Protein AF-A0A9P6BQT8-F1 (afdb_monomer_lite)

Structure (mmCIF, N/CA/C/O backbone):
data_AF-A0A9P6BQT8-F1
#
_entry.id   AF-A0A9P6BQT8-F1
#
loop_
_atom_site.group_PDB
_atom_site.id
_atom_site.type_symbol
_atom_site.label_atom_id
_atom_site.label_alt_id
_atom_site.label_comp_id
_atom_site.label_asym_id
_atom_site.label_entity_id
_atom_site.label_seq_id
_atom_site.pdbx_PDB_ins_code
_atom_site.Cartn_x
_atom_site.Cartn_y
_atom_site.Cartn_z
_atom_site.occupancy
_atom_site.B_iso_or_equiv
_atom_site.auth_seq_id
_atom_site.auth_comp_id
_atom_site.auth_asym_id
_atom_site.auth_atom_id
_atom_site.pdbx_PDB_model_num
ATOM 1 N N . MET A 1 1 ? -12.986 -14.365 81.992 1.00 47.47 1 MET A N 1
ATOM 2 C CA . MET A 1 1 ? -11.901 -13.645 81.298 1.00 47.47 1 MET A CA 1
ATOM 3 C C . MET A 1 1 ? -12.510 -13.141 80.003 1.00 47.47 1 MET A C 1
ATOM 5 O O . MET A 1 1 ? -12.358 -13.804 78.999 1.00 47.47 1 MET A O 1
ATOM 9 N N . ASP A 1 2 ? -13.247 -12.031 80.035 1.00 49.84 2 ASP A N 1
ATOM 10 C CA . ASP A 1 2 ? -13.956 -11.506 78.859 1.00 49.84 2 ASP A CA 1
ATOM 11 C C . ASP A 1 2 ? -13.967 -9.978 78.961 1.00 49.84 2 ASP A C 1
ATOM 13 O O . ASP A 1 2 ? -14.838 -9.399 79.599 1.00 49.84 2 ASP A O 1
ATOM 17 N N . SER A 1 3 ? -12.929 -9.312 78.452 1.00 53.47 3 SER A N 1
ATOM 18 C CA . SER A 1 3 ? -12.898 -7.835 78.422 1.00 53.47 3 SER A CA 1
ATOM 19 C C . SER A 1 3 ? -12.076 -7.250 77.265 1.00 53.47 3 SER A C 1
ATOM 21 O O . SER A 1 3 ? -12.155 -6.061 76.982 1.00 53.47 3 SER A O 1
ATOM 23 N N . THR A 1 4 ? -11.326 -8.074 76.527 1.00 56.38 4 THR A N 1
ATOM 24 C CA . THR A 1 4 ? -10.496 -7.626 75.393 1.00 56.38 4 THR A CA 1
ATOM 25 C C . THR A 1 4 ? -11.252 -7.551 74.061 1.00 56.38 4 THR A C 1
ATOM 27 O O . THR A 1 4 ? -10.811 -6.851 73.156 1.00 56.38 4 THR A O 1
ATOM 30 N N . GLY A 1 5 ? -12.415 -8.204 73.930 1.00 55.28 5 GLY A N 1
ATOM 31 C CA . GLY A 1 5 ? -13.207 -8.202 72.687 1.00 55.28 5 GLY A CA 1
ATOM 32 C C . GLY A 1 5 ? -13.965 -6.897 72.400 1.00 55.28 5 GLY A C 1
ATOM 33 O O . GLY A 1 5 ? -14.209 -6.573 71.242 1.00 55.28 5 GLY A O 1
ATOM 34 N N . SER A 1 6 ? -14.299 -6.115 73.433 1.00 56.59 6 SER A N 1
ATOM 35 C CA . SER A 1 6 ? -15.107 -4.892 73.280 1.00 56.59 6 SER A CA 1
ATOM 36 C C . SER A 1 6 ? -14.307 -3.719 72.688 1.00 56.59 6 SER A C 1
ATOM 38 O O . SER A 1 6 ? -14.824 -2.947 71.884 1.00 56.59 6 SER A O 1
ATOM 40 N N . GLN A 1 7 ? -13.009 -3.619 73.002 1.00 58.84 7 GLN A N 1
ATOM 41 C CA . GLN A 1 7 ? -12.154 -2.538 72.490 1.00 58.84 7 GLN A CA 1
ATOM 42 C C . GLN A 1 7 ? -11.806 -2.698 71.002 1.00 58.84 7 GLN A C 1
ATOM 44 O O . GLN A 1 7 ? -11.774 -1.708 70.276 1.00 58.84 7 GLN A O 1
ATOM 49 N N . ALA A 1 8 ? -11.615 -3.932 70.522 1.00 62.88 8 ALA A N 1
ATOM 50 C CA . ALA A 1 8 ? -11.320 -4.193 69.111 1.00 62.88 8 ALA A CA 1
ATOM 51 C C . ALA A 1 8 ? -12.515 -3.876 68.191 1.00 62.88 8 ALA A C 1
ATOM 53 O O . ALA A 1 8 ? -12.331 -3.350 67.096 1.00 62.88 8 ALA A O 1
ATOM 54 N N . SER A 1 9 ? -13.744 -4.137 68.652 1.00 71.12 9 SER A N 1
ATOM 55 C CA . SER A 1 9 ? -14.962 -3.792 67.906 1.00 71.12 9 SER A CA 1
ATOM 56 C C . SER A 1 9 ? -15.189 -2.281 67.813 1.00 71.12 9 SER A C 1
ATOM 58 O O . SER A 1 9 ? -15.732 -1.823 66.813 1.00 71.12 9 SER A O 1
ATOM 60 N N . SER A 1 10 ? -14.787 -1.512 68.830 1.00 75.31 10 SER A N 1
ATOM 61 C CA . SER A 1 10 ? -14.904 -0.048 68.828 1.00 75.31 10 SER A CA 1
ATOM 62 C C . SER A 1 10 ? -13.936 0.598 67.835 1.00 75.31 10 SER A C 1
ATOM 64 O O . SER A 1 10 ? -14.342 1.460 67.066 1.00 75.31 10 SER A O 1
ATOM 66 N N . ALA A 1 11 ? -12.680 0.140 67.802 1.00 76.00 11 ALA A N 1
ATOM 67 C CA . ALA A 1 11 ? -11.671 0.661 66.879 1.00 76.00 11 ALA A CA 1
ATOM 68 C C . ALA A 1 11 ? -12.030 0.386 65.406 1.00 76.00 11 ALA A C 1
ATOM 70 O O . ALA A 1 11 ? -11.938 1.271 64.563 1.00 76.00 11 ALA A O 1
ATOM 71 N N . LEU A 1 12 ? -12.533 -0.817 65.102 1.00 80.56 12 LEU A N 1
ATOM 72 C CA . LEU A 1 12 ? -12.999 -1.155 63.751 1.00 80.56 12 LEU A CA 1
ATOM 73 C C . LEU A 1 12 ? -14.223 -0.333 63.326 1.00 80.56 12 LEU A C 1
ATOM 75 O O . LEU A 1 12 ? -14.378 -0.023 62.147 1.00 80.56 12 LEU A O 1
ATOM 79 N N . GLN A 1 13 ? -15.095 0.024 64.271 1.00 86.19 13 GLN A N 1
ATOM 80 C CA . GLN A 1 13 ? -16.261 0.856 63.989 1.00 86.19 13 GLN A CA 1
ATOM 81 C C . GLN A 1 13 ? -15.852 2.294 63.637 1.00 86.19 13 GLN A C 1
ATOM 83 O O . GLN A 1 13 ? -16.403 2.871 62.701 1.00 86.19 13 GLN A O 1
ATOM 88 N N . GLU A 1 14 ? -14.848 2.842 64.328 1.00 87.50 14 GLU A N 1
ATOM 89 C CA . GLU A 1 14 ? -14.281 4.161 64.024 1.00 87.50 14 GLU A CA 1
ATOM 90 C C . GLU A 1 14 ? -13.644 4.203 62.627 1.00 87.50 14 GLU A C 1
ATOM 92 O O . GLU A 1 14 ? -13.919 5.129 61.862 1.00 87.50 14 GLU A O 1
ATOM 97 N N . ASP A 1 15 ? -12.881 3.174 62.248 1.00 87.94 15 ASP A N 1
ATOM 98 C CA . ASP A 1 15 ? -12.274 3.072 60.914 1.00 87.94 15 ASP A CA 1
ATOM 99 C C . ASP A 1 15 ? -13.331 2.991 59.800 1.00 87.94 15 ASP A C 1
ATOM 101 O O . ASP A 1 15 ? -13.209 3.642 58.759 1.00 87.94 15 ASP A O 1
ATOM 105 N N . VAL A 1 16 ? -14.422 2.249 60.022 1.00 90.56 16 VAL A N 1
ATOM 106 C CA . VAL A 1 16 ? -15.549 2.178 59.076 1.00 90.56 16 VAL A CA 1
ATOM 107 C C . VAL A 1 16 ? -16.219 3.544 58.905 1.00 90.56 16 VAL A C 1
ATOM 109 O O . VAL A 1 16 ? -16.598 3.915 57.790 1.00 90.56 16 VAL A O 1
ATOM 112 N N . ASP A 1 17 ? -16.341 4.322 59.978 1.00 91.69 17 ASP A N 1
ATOM 113 C CA . ASP A 1 17 ? -16.942 5.655 59.927 1.00 91.69 17 ASP A CA 1
ATOM 114 C C . ASP A 1 17 ? -16.004 6.709 59.308 1.00 91.69 17 ASP A C 1
ATOM 116 O O . ASP A 1 17 ? -16.478 7.687 58.719 1.00 91.69 17 ASP A O 1
ATOM 120 N N . ILE A 1 18 ? -14.685 6.507 59.383 1.00 93.44 18 ILE A N 1
ATOM 121 C CA . ILE A 1 18 ? -13.690 7.296 58.642 1.00 93.44 18 ILE A CA 1
ATOM 122 C C . ILE A 1 18 ? -13.804 7.003 57.143 1.00 93.44 18 ILE A C 1
ATOM 124 O O . ILE A 1 18 ? -13.961 7.935 56.352 1.00 93.44 18 ILE A O 1
ATOM 128 N N . LEU A 1 19 ? -13.822 5.725 56.757 1.00 91.38 19 LEU A N 1
ATOM 129 C CA . LEU A 1 19 ? -13.925 5.313 55.354 1.00 91.38 19 LEU A CA 1
ATOM 130 C C . LEU A 1 19 ? -15.219 5.810 54.702 1.00 91.38 19 LEU A C 1
ATOM 132 O O . LEU A 1 19 ? -15.201 6.265 53.563 1.00 91.38 19 LEU A O 1
ATOM 136 N N . ARG A 1 20 ? -16.344 5.794 55.426 1.00 92.25 20 ARG A N 1
ATOM 137 C CA . ARG A 1 20 ? -17.616 6.348 54.931 1.00 92.25 20 ARG A CA 1
ATOM 138 C C . ARG A 1 20 ? -17.540 7.847 54.654 1.00 92.25 20 ARG A C 1
ATOM 140 O O . ARG A 1 20 ? -18.074 8.301 53.644 1.00 92.25 20 ARG A O 1
ATOM 147 N N . ARG A 1 21 ? -16.870 8.611 55.523 1.00 93.19 21 ARG A N 1
ATOM 148 C CA . ARG A 1 21 ? -16.648 10.051 55.317 1.00 93.19 21 ARG A CA 1
ATOM 149 C C . ARG A 1 21 ? -15.751 10.320 54.115 1.00 93.19 21 ARG A C 1
ATOM 151 O O . ARG A 1 21 ? -16.028 11.234 53.343 1.00 93.19 21 ARG A O 1
ATOM 158 N N . GLU A 1 22 ? -14.701 9.528 53.947 1.00 93.12 22 GLU A N 1
ATOM 159 C CA . GLU A 1 22 ? -13.769 9.677 52.830 1.00 93.12 22 GLU A CA 1
ATOM 160 C C . GLU A 1 22 ? -14.428 9.328 51.488 1.00 93.12 22 GLU A C 1
ATOM 162 O O . GLU A 1 22 ? -14.253 10.042 50.501 1.00 93.12 22 GLU A O 1
ATOM 167 N N . LEU A 1 23 ? -15.278 8.298 51.473 1.00 93.06 23 LEU A N 1
ATOM 168 C CA . LEU A 1 23 ? -16.058 7.905 50.302 1.00 93.06 23 LEU A CA 1
ATOM 169 C C . LEU A 1 23 ? -17.034 9.019 49.888 1.00 93.06 23 LEU A C 1
ATOM 171 O O . LEU A 1 23 ? -17.037 9.423 48.727 1.00 93.06 23 LEU A O 1
ATOM 175 N N . GLN A 1 24 ? -17.761 9.610 50.843 1.00 95.06 24 GLN A N 1
ATOM 176 C CA . GLN A 1 24 ? -18.633 10.763 50.574 1.00 95.06 24 GLN A CA 1
ATOM 177 C C . GLN A 1 24 ? -17.861 11.986 50.056 1.00 95.06 24 GLN A C 1
ATOM 179 O O . GLN A 1 24 ? -18.332 12.687 49.161 1.00 95.06 24 GLN A O 1
ATOM 184 N N . ALA A 1 25 ? -16.660 12.246 50.581 1.00 94.75 25 ALA A N 1
ATOM 185 C CA . ALA A 1 25 ? -15.820 13.343 50.104 1.00 94.75 25 ALA A CA 1
ATOM 186 C C . ALA A 1 25 ? -15.349 13.122 48.653 1.00 94.75 25 ALA A C 1
ATOM 188 O O . ALA A 1 25 ? -15.306 14.067 47.860 1.00 94.75 25 ALA A O 1
ATOM 189 N N . LEU A 1 26 ? -15.022 11.880 48.286 1.00 92.56 26 LEU A N 1
ATOM 190 C CA . LEU A 1 26 ? -14.638 11.518 46.920 1.00 92.56 26 LEU A CA 1
ATOM 191 C C . LEU A 1 26 ? -15.818 11.578 45.946 1.00 92.56 26 LEU A C 1
ATOM 193 O O . LEU A 1 26 ? -15.640 12.043 44.819 1.00 92.56 26 LEU A O 1
ATOM 197 N N . GLU A 1 27 ? -17.014 11.171 46.371 1.00 93.06 27 GLU A N 1
ATOM 198 C CA . GLU A 1 27 ? -18.239 11.298 45.573 1.00 93.06 27 GLU A CA 1
ATOM 199 C C . GLU A 1 27 ? -18.561 12.768 45.280 1.00 93.06 27 GLU A C 1
ATOM 201 O O . GLU A 1 27 ? -18.729 13.134 44.116 1.00 93.06 27 GLU A O 1
ATOM 206 N N . ALA A 1 28 ? -18.504 13.639 46.293 1.00 95.06 28 ALA A N 1
ATOM 207 C CA . ALA A 1 28 ? -18.693 15.078 46.108 1.00 95.06 28 ALA A CA 1
ATOM 208 C C . ALA A 1 28 ? -17.635 15.691 45.170 1.00 95.06 28 ALA A C 1
ATOM 210 O O . ALA A 1 28 ? -17.947 16.530 44.322 1.00 95.06 28 ALA A O 1
ATOM 211 N N . LYS A 1 29 ? -16.374 15.247 45.270 1.00 94.00 29 LYS A N 1
ATOM 212 C CA . LYS A 1 29 ? -15.298 15.699 44.375 1.00 94.00 29 LYS A CA 1
ATOM 213 C C . LYS A 1 29 ? -15.522 15.241 42.932 1.00 94.00 29 LYS A C 1
ATOM 215 O O . LYS A 1 29 ? -15.247 15.998 42.003 1.00 94.00 29 LYS A O 1
ATOM 220 N N . ARG A 1 30 ? -16.024 14.019 42.734 1.00 94.56 30 ARG A N 1
ATOM 221 C CA . ARG A 1 30 ? -16.380 13.495 41.411 1.00 94.56 30 ARG A CA 1
ATOM 222 C C . ARG A 1 30 ? -17.506 14.310 40.783 1.00 94.56 30 ARG A C 1
ATOM 224 O O . ARG A 1 30 ? -17.402 14.662 39.613 1.00 94.56 30 ARG A O 1
ATOM 231 N N . GLU A 1 31 ? -18.549 14.628 41.544 1.00 95.56 31 GLU A N 1
ATOM 232 C CA . GLU A 1 31 ? -19.664 15.447 41.056 1.00 95.56 31 GLU A CA 1
ATOM 233 C C . GLU A 1 31 ? -19.221 16.867 40.688 1.00 95.56 31 GLU A C 1
ATOM 235 O O . GLU A 1 31 ? -19.591 17.361 39.625 1.00 95.56 31 GLU A O 1
ATOM 240 N N . ALA A 1 32 ? -18.358 17.489 41.496 1.00 94.81 32 ALA A N 1
ATOM 241 C CA . ALA A 1 32 ? -17.804 18.808 41.194 1.00 94.81 32 ALA A CA 1
ATOM 242 C C . ALA A 1 32 ? -16.975 18.818 39.895 1.00 94.81 32 ALA A C 1
ATOM 244 O O . ALA A 1 32 ? -17.121 19.721 39.074 1.00 94.81 32 ALA A O 1
ATOM 245 N N . LEU A 1 33 ? -16.139 17.796 39.676 1.00 91.75 33 LEU A N 1
ATOM 246 C CA . LEU A 1 33 ? -15.347 17.671 38.447 1.00 91.75 33 LEU A CA 1
ATOM 247 C C . LEU A 1 33 ? -16.220 17.414 37.215 1.00 91.75 33 LEU A C 1
ATOM 249 O O . LEU A 1 33 ? -15.946 17.966 36.155 1.00 91.75 33 LEU A O 1
ATOM 253 N N . LEU A 1 34 ? -17.284 16.617 37.345 1.00 91.31 34 LEU A N 1
ATOM 254 C CA . LEU A 1 34 ? -18.232 16.406 36.248 1.00 91.31 34 LEU A CA 1
ATOM 255 C C . LEU A 1 34 ? -18.948 17.705 35.862 1.00 91.31 34 LEU A C 1
ATOM 257 O O . LEU A 1 34 ? -19.080 17.990 34.677 1.00 91.31 34 LEU A O 1
ATOM 261 N N . GLN A 1 35 ? -19.346 18.520 36.843 1.00 91.81 35 GLN A N 1
ATOM 262 C CA . GLN A 1 35 ? -19.931 19.837 36.575 1.00 91.81 35 GLN A CA 1
ATOM 263 C C . GLN A 1 35 ? -18.931 20.791 35.916 1.00 91.81 35 GLN A C 1
ATOM 265 O O . GLN A 1 35 ? -19.318 21.565 35.043 1.00 91.81 35 GLN A O 1
ATOM 270 N N . GLN A 1 36 ? -17.653 20.729 36.301 1.00 91.25 36 GLN A N 1
ATOM 271 C CA . GLN A 1 36 ? -16.605 21.523 35.665 1.00 91.25 36 GLN A CA 1
ATOM 272 C C . GLN A 1 36 ? -16.407 21.118 34.198 1.00 91.25 36 GLN A C 1
ATOM 274 O O . GLN A 1 36 ? -16.375 21.990 33.336 1.00 91.25 36 GLN A O 1
ATOM 279 N N . ILE A 1 37 ? -16.348 19.814 33.905 1.00 88.12 37 ILE A N 1
ATOM 280 C CA . ILE A 1 37 ? -16.237 19.309 32.529 1.00 88.12 37 ILE A CA 1
ATOM 281 C C . ILE A 1 37 ? -17.446 19.749 31.699 1.00 88.12 37 ILE A C 1
ATOM 283 O O . ILE A 1 37 ? -17.269 20.242 30.593 1.00 88.12 37 ILE A O 1
ATOM 287 N N . GLU A 1 38 ? -18.667 19.648 32.232 1.00 89.75 38 GLU A N 1
ATOM 288 C CA . GLU A 1 38 ? -19.869 20.084 31.509 1.00 89.75 38 GLU A CA 1
ATOM 289 C C . GLU A 1 38 ? -19.854 21.598 31.219 1.00 89.75 38 GLU A C 1
ATOM 291 O O . GLU A 1 38 ? -20.277 22.041 30.149 1.00 89.75 38 GLU A O 1
ATOM 296 N N . GLN A 1 39 ? -19.352 22.414 32.151 1.00 86.88 39 GLN A N 1
ATOM 297 C CA . GLN A 1 39 ? -19.190 23.855 31.937 1.00 86.88 39 GLN A CA 1
ATOM 298 C C . GLN A 1 39 ? -18.116 24.158 30.887 1.00 86.88 39 GLN A C 1
ATOM 300 O O . GLN A 1 39 ? -18.352 24.985 30.006 1.00 86.88 39 GLN A O 1
ATOM 305 N N . GLU A 1 40 ? -16.973 23.474 30.937 1.00 80.44 40 GLU A N 1
ATOM 306 C CA . GLU A 1 40 ? -15.899 23.611 29.948 1.00 80.44 40 GLU A CA 1
ATOM 307 C C . GLU A 1 40 ? -16.357 23.154 28.553 1.00 80.44 40 GLU A C 1
ATOM 309 O O . GLU A 1 40 ? -16.099 23.848 27.571 1.00 80.44 40 GLU A O 1
ATOM 314 N N . GLU A 1 41 ? -17.121 22.062 28.447 1.00 78.12 41 GLU A N 1
ATOM 315 C CA . GLU A 1 41 ? -17.713 21.594 27.186 1.00 78.12 41 GLU A CA 1
ATOM 316 C C . GLU A 1 41 ? -18.709 22.600 26.596 1.00 78.12 41 GLU A C 1
ATOM 318 O O . GLU A 1 41 ? -18.733 22.802 25.377 1.00 78.12 41 GLU A O 1
ATOM 323 N N . ARG A 1 42 ? -19.513 23.271 27.432 1.00 74.44 42 ARG A N 1
ATOM 324 C CA . ARG A 1 42 ? -20.427 24.327 26.967 1.00 74.44 42 ARG A CA 1
ATOM 325 C C . ARG A 1 42 ? -19.670 25.545 26.443 1.00 74.44 42 ARG A C 1
ATOM 327 O O . ARG A 1 42 ? -20.006 26.031 25.367 1.00 74.44 42 ARG A O 1
ATOM 334 N N . VAL A 1 43 ? -18.626 25.991 27.145 1.00 72.38 43 VAL A N 1
ATOM 335 C CA . VAL A 1 43 ? -17.783 27.116 26.697 1.00 72.38 43 VAL A CA 1
ATOM 336 C C . VAL A 1 43 ? -17.059 26.766 25.392 1.00 72.38 43 VAL A C 1
ATOM 338 O O . VAL A 1 43 ? -17.093 27.542 24.440 1.00 72.38 43 VAL A O 1
ATOM 341 N N . MET A 1 44 ? -16.501 25.557 25.294 1.00 57.59 44 MET A N 1
ATOM 342 C CA . MET A 1 44 ? -15.857 25.053 24.076 1.00 57.59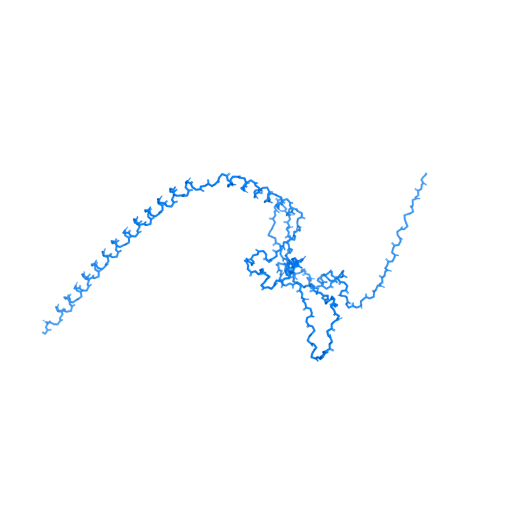 44 MET A CA 1
ATOM 343 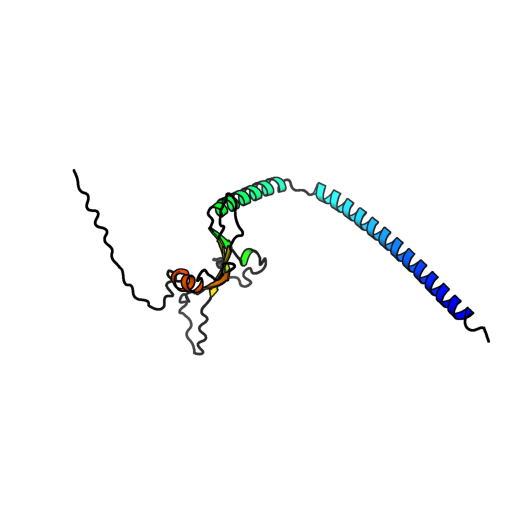C C . MET A 1 44 ? -16.826 24.958 22.887 1.00 57.59 44 MET A C 1
ATOM 345 O O . MET A 1 44 ? -16.442 25.241 21.750 1.00 57.59 44 MET A O 1
ATOM 349 N N . SER A 1 45 ? -18.082 24.570 23.126 1.00 58.91 45 SER A N 1
ATOM 350 C CA . SER A 1 45 ? -19.107 24.439 22.079 1.00 58.91 45 SER A CA 1
ATOM 351 C C . SER A 1 45 ? -19.602 25.794 21.560 1.00 58.91 45 SER A C 1
ATOM 353 O O . SER A 1 45 ? -19.888 25.935 20.371 1.00 58.91 45 SER A O 1
ATOM 355 N N . GLU A 1 46 ? -19.676 26.813 22.419 1.00 56.44 46 GLU A N 1
ATOM 356 C CA . GLU A 1 46 ? -20.039 28.177 22.012 1.00 56.44 46 GLU A CA 1
ATOM 357 C C . GLU A 1 46 ? -18.883 28.891 21.285 1.00 56.44 46 GLU A C 1
ATOM 359 O O . GLU A 1 46 ? -19.112 29.599 20.301 1.00 56.44 46 GLU A O 1
ATOM 364 N N . GLU A 1 47 ? -17.632 28.645 21.685 1.00 49.12 47 GLU A N 1
ATOM 365 C CA . GLU A 1 47 ? -16.440 29.226 21.053 1.00 49.12 47 GLU A CA 1
ATOM 366 C C . GLU A 1 47 ? -16.130 28.595 19.677 1.00 49.12 47 GLU A C 1
ATOM 368 O O . GLU A 1 47 ? -15.771 29.298 18.727 1.00 49.12 47 GLU A O 1
ATOM 373 N N . THR A 1 48 ? -16.375 27.291 19.502 1.00 50.09 48 THR A N 1
ATOM 374 C CA . THR A 1 48 ? -16.227 26.612 18.196 1.00 50.09 48 THR A CA 1
ATOM 375 C C . THR A 1 48 ? -17.302 26.997 17.173 1.00 50.09 48 THR A C 1
ATOM 377 O O . THR A 1 48 ? -17.035 26.956 15.969 1.00 50.09 48 THR A O 1
ATOM 380 N N . ALA A 1 49 ? -18.485 27.443 17.608 1.00 48.25 49 ALA A N 1
ATOM 381 C CA . ALA A 1 49 ? -19.541 27.912 16.708 1.00 48.25 49 ALA A CA 1
ATOM 382 C C . ALA A 1 49 ? -19.269 29.317 16.129 1.00 48.25 49 ALA A C 1
ATOM 384 O O . ALA A 1 49 ? -19.675 29.607 15.003 1.00 48.25 49 ALA A O 1
ATOM 385 N N . ALA A 1 50 ? -18.558 30.180 16.863 1.00 50.25 50 ALA A N 1
ATOM 386 C CA . ALA A 1 50 ? -18.249 31.549 16.436 1.00 50.25 50 ALA A CA 1
ATOM 387 C C . ALA A 1 50 ? -16.978 31.662 15.569 1.00 50.25 50 ALA A C 1
ATOM 389 O O . ALA A 1 50 ? -16.799 32.657 14.865 1.00 50.25 50 ALA A O 1
ATOM 390 N N . LEU A 1 51 ? -16.106 30.648 15.595 1.00 47.03 51 LEU A N 1
ATOM 391 C CA . LEU A 1 51 ? -14.803 30.654 14.920 1.00 47.03 51 LEU A CA 1
ATOM 392 C C . LEU A 1 51 ? -14.722 29.773 13.671 1.00 47.03 51 LEU A C 1
ATOM 394 O O . LEU A 1 51 ? -13.655 29.725 13.067 1.00 47.03 51 LEU A O 1
ATOM 398 N N . ALA A 1 52 ? -15.799 29.104 13.243 1.00 44.81 52 ALA A N 1
ATOM 399 C CA . ALA A 1 52 ? -15.779 28.296 12.024 1.00 44.81 52 ALA A CA 1
ATOM 400 C C . ALA A 1 52 ? -15.517 29.186 10.787 1.00 44.81 52 ALA A C 1
ATOM 402 O O . ALA A 1 52 ? -16.407 29.932 10.360 1.00 44.81 52 ALA A O 1
ATOM 403 N N . PRO A 1 53 ? -14.321 29.133 10.168 1.00 46.47 53 PRO A N 1
ATOM 404 C CA . PRO A 1 53 ? -14.070 29.906 8.968 1.00 46.47 53 PRO A CA 1
ATOM 405 C C . PRO A 1 53 ? -14.858 29.272 7.815 1.00 46.47 53 PRO A C 1
ATOM 407 O O . PRO A 1 53 ? -14.887 28.052 7.654 1.00 46.47 53 PRO A O 1
ATOM 410 N N . ALA A 1 54 ? -15.452 30.100 6.953 1.00 51.03 54 ALA A N 1
ATOM 411 C CA . ALA A 1 54 ? -16.195 29.687 5.754 1.00 51.03 54 ALA A CA 1
ATOM 412 C C . ALA A 1 54 ? -15.366 28.877 4.715 1.00 51.03 54 ALA A C 1
ATOM 414 O O . ALA A 1 54 ? -15.827 28.613 3.603 1.00 51.03 54 ALA A O 1
ATOM 415 N N . THR A 1 55 ? -14.132 28.492 5.047 1.00 50.72 55 THR A N 1
ATOM 416 C CA . THR A 1 55 ? -13.192 27.707 4.238 1.00 50.72 55 THR A CA 1
ATOM 417 C C . THR A 1 55 ? -13.363 26.192 4.387 1.00 50.72 55 THR A C 1
ATOM 419 O O . THR A 1 55 ? -12.997 25.461 3.465 1.00 50.72 55 THR A O 1
ATOM 422 N N . THR A 1 56 ? -13.966 25.705 5.476 1.00 51.97 56 THR A N 1
ATOM 423 C CA . THR A 1 56 ? -14.107 24.262 5.771 1.00 51.97 56 THR A CA 1
ATOM 424 C C . THR A 1 56 ? -14.892 23.501 4.699 1.00 51.97 56 THR A C 1
ATOM 426 O O . THR A 1 56 ? -14.492 22.418 4.285 1.00 51.97 56 THR A O 1
ATOM 429 N N . VAL A 1 57 ? -15.945 24.100 4.136 1.00 54.47 57 VAL A N 1
ATOM 430 C CA . VAL A 1 57 ? -16.807 23.441 3.133 1.00 54.47 57 VAL A CA 1
ATOM 431 C C . VAL A 1 57 ? -16.116 23.249 1.771 1.00 54.47 57 VAL A C 1
ATOM 433 O O . VAL A 1 57 ? -16.456 22.327 1.027 1.00 54.47 57 VAL A O 1
ATOM 436 N N . LYS A 1 58 ? -15.155 24.111 1.401 1.00 55.75 58 LYS A N 1
ATOM 437 C CA . LYS A 1 58 ? -14.382 23.947 0.152 1.00 55.75 58 LYS A CA 1
ATOM 438 C C . LYS A 1 58 ? -13.277 22.905 0.314 1.00 55.75 58 LYS A C 1
ATOM 440 O O . LYS A 1 58 ? -13.147 22.053 -0.560 1.00 55.75 58 LYS A O 1
ATOM 445 N N . ALA A 1 59 ? -12.569 22.934 1.444 1.00 61.47 59 ALA A N 1
ATOM 446 C CA . ALA A 1 59 ? -11.560 21.934 1.783 1.00 61.47 59 ALA A CA 1
ATOM 447 C C . ALA A 1 59 ? -12.150 20.512 1.773 1.00 61.47 59 ALA A C 1
ATOM 449 O O . ALA A 1 59 ? -11.579 19.616 1.158 1.00 61.47 59 ALA A O 1
ATOM 450 N N . ASP A 1 60 ? -13.360 20.341 2.313 1.00 75.19 60 ASP A N 1
ATOM 451 C CA . ASP A 1 60 ? -14.074 19.059 2.313 1.00 75.19 60 ASP A CA 1
ATOM 452 C C . ASP A 1 60 ? -14.399 18.541 0.902 1.00 75.19 60 ASP A C 1
ATOM 454 O O . ASP A 1 60 ? -14.315 17.343 0.622 1.00 75.19 60 ASP A O 1
ATOM 458 N N . LYS A 1 61 ? -14.779 19.433 -0.022 1.00 81.94 61 LYS A N 1
ATOM 459 C CA . LYS A 1 61 ? -15.084 19.045 -1.409 1.00 81.94 61 LYS A CA 1
ATOM 460 C C . LYS A 1 61 ? -13.835 18.634 -2.171 1.00 81.94 61 LYS A C 1
ATOM 462 O O . LYS A 1 61 ? -13.892 17.681 -2.944 1.00 81.94 61 LYS A O 1
ATOM 467 N N . ASP A 1 62 ? -12.736 19.349 -1.981 1.00 81.88 62 ASP A N 1
ATOM 468 C CA . ASP A 1 62 ? -11.489 19.052 -2.680 1.00 81.88 62 ASP A CA 1
ATOM 469 C C . ASP A 1 62 ? -10.813 17.801 -2.106 1.00 81.88 62 ASP A C 1
ATOM 471 O O . ASP A 1 62 ? -10.307 16.981 -2.871 1.00 81.88 62 ASP A O 1
ATOM 475 N N . GLN A 1 63 ? -10.929 17.564 -0.797 1.00 81.25 63 GLN A N 1
ATOM 476 C CA . GLN A 1 63 ? -10.497 16.318 -0.166 1.00 81.25 63 GLN A CA 1
ATOM 477 C C . GLN A 1 63 ? -11.296 15.108 -0.673 1.00 81.25 63 GLN A C 1
ATOM 479 O O . GLN A 1 63 ? -10.703 14.085 -1.014 1.00 81.25 63 GLN A O 1
ATOM 484 N N . ARG A 1 64 ? -12.624 15.230 -0.814 1.00 85.69 64 ARG A N 1
ATOM 485 C CA . ARG A 1 64 ? -13.457 14.171 -1.416 1.00 85.69 64 ARG A CA 1
ATOM 486 C C . ARG A 1 64 ? -13.060 13.876 -2.858 1.00 85.69 64 ARG A C 1
ATOM 488 O O . ARG A 1 64 ? -12.845 12.720 -3.195 1.00 85.69 64 ARG A O 1
ATOM 495 N N . LYS A 1 65 ? -12.881 14.908 -3.689 1.00 88.12 65 LYS A N 1
ATOM 496 C CA . LYS A 1 65 ? -12.415 14.726 -5.075 1.00 88.12 65 LYS A CA 1
ATOM 497 C C . LYS A 1 65 ? -11.054 14.043 -5.131 1.00 88.12 65 LYS A C 1
ATOM 499 O O . LYS A 1 65 ? -10.853 13.163 -5.960 1.00 88.12 65 LYS A O 1
ATOM 504 N N . MET A 1 66 ? -10.125 14.440 -4.262 1.00 86.81 66 MET A N 1
ATOM 505 C CA . MET A 1 66 ? -8.817 13.795 -4.172 1.00 86.81 66 MET A CA 1
ATOM 506 C C . MET A 1 66 ? -8.973 12.311 -3.826 1.00 86.81 66 MET A C 1
ATOM 508 O O . MET A 1 66 ? -8.364 11.460 -4.466 1.00 86.81 66 MET A O 1
ATOM 512 N N . GLN A 1 67 ? -9.836 11.982 -2.866 1.00 87.38 67 GLN A N 1
ATOM 513 C CA . GLN A 1 67 ? -10.101 10.600 -2.484 1.00 87.38 67 GLN A CA 1
ATOM 514 C C . GLN A 1 67 ? -10.762 9.787 -3.604 1.00 87.38 67 GLN A C 1
ATOM 516 O O . GLN A 1 67 ? -10.399 8.625 -3.798 1.00 87.38 67 GLN A O 1
ATOM 521 N N . ASP A 1 68 ? -11.659 10.389 -4.382 1.00 91.06 68 ASP A N 1
ATOM 522 C CA . ASP A 1 68 ? -12.267 9.754 -5.554 1.00 91.06 68 ASP A CA 1
ATOM 523 C C . ASP A 1 68 ? -11.214 9.460 -6.630 1.00 91.06 68 ASP A C 1
ATOM 525 O O . ASP A 1 68 ? -11.175 8.363 -7.187 1.00 91.06 68 ASP A O 1
ATOM 529 N N . ILE A 1 69 ? -10.305 10.407 -6.874 1.00 91.62 69 ILE A N 1
ATOM 530 C CA . ILE A 1 69 ? -9.191 10.243 -7.814 1.00 91.62 69 ILE A CA 1
ATOM 531 C C . ILE A 1 69 ? -8.255 9.123 -7.345 1.00 91.62 69 ILE A C 1
ATOM 533 O O . ILE A 1 69 ? -7.923 8.231 -8.125 1.00 91.62 69 ILE A O 1
ATOM 537 N N . LEU A 1 70 ? -7.861 9.120 -6.068 1.00 87.94 70 LEU A N 1
ATOM 538 C CA . LEU A 1 70 ? -7.017 8.068 -5.495 1.00 87.94 70 LEU A CA 1
ATOM 539 C C . LEU A 1 70 ? -7.697 6.697 -5.573 1.00 87.94 70 LEU A C 1
ATOM 541 O O . LEU A 1 70 ? -7.047 5.702 -5.890 1.00 87.94 70 LEU A O 1
ATOM 545 N N . THR A 1 71 ? -9.006 6.646 -5.329 1.00 89.94 71 THR A N 1
ATOM 546 C CA . THR A 1 71 ? -9.808 5.430 -5.493 1.00 89.94 71 THR A CA 1
ATOM 547 C C . THR A 1 71 ? -9.789 4.957 -6.940 1.00 89.94 71 THR A C 1
ATOM 549 O O . THR A 1 71 ? -9.529 3.784 -7.181 1.00 89.94 71 THR A O 1
ATOM 552 N N . ALA A 1 72 ? -9.980 5.856 -7.907 1.00 92.06 72 ALA A N 1
ATOM 553 C CA . ALA A 1 72 ? -9.946 5.518 -9.326 1.00 92.06 72 ALA A CA 1
ATOM 554 C C . ALA A 1 72 ? -8.586 4.944 -9.759 1.00 92.06 72 ALA A C 1
ATOM 556 O O . ALA A 1 72 ? -8.547 3.958 -10.493 1.00 92.06 72 ALA A O 1
ATOM 557 N N . TYR A 1 73 ? -7.473 5.494 -9.260 1.00 90.62 73 TYR A N 1
ATOM 558 C CA . TYR A 1 73 ? -6.142 4.939 -9.526 1.00 90.62 73 TYR A CA 1
ATOM 559 C C . TYR A 1 73 ? -5.945 3.549 -8.915 1.00 90.62 73 TYR A C 1
ATOM 561 O O . TYR A 1 73 ? -5.325 2.696 -9.547 1.00 90.62 73 TYR A O 1
ATOM 569 N N . ARG A 1 74 ? -6.506 3.278 -7.732 1.00 90.38 74 ARG A N 1
ATOM 570 C CA . ARG A 1 74 ? -6.445 1.946 -7.102 1.00 90.38 74 ARG A CA 1
ATOM 571 C C . ARG A 1 74 ? -7.146 0.862 -7.913 1.00 90.38 74 ARG A C 1
ATOM 573 O O . ARG A 1 74 ? -6.673 -0.271 -7.939 1.00 90.38 74 ARG A O 1
ATOM 580 N N . LEU A 1 75 ? -8.170 1.221 -8.691 1.00 91.94 75 LEU A N 1
ATOM 581 C CA . LEU A 1 75 ? -8.857 0.274 -9.577 1.00 91.94 75 LEU A CA 1
ATOM 582 C C . LEU A 1 75 ? -7.928 -0.369 -10.622 1.00 91.94 75 LEU A C 1
ATOM 584 O O . LEU A 1 75 ? -8.259 -1.433 -11.139 1.00 91.94 75 LEU A O 1
ATOM 588 N N . THR A 1 76 ? -6.767 0.230 -10.917 1.00 92.75 76 THR A N 1
ATOM 589 C CA . THR A 1 76 ? -5.757 -0.355 -11.819 1.00 92.75 76 THR A CA 1
ATOM 590 C C . THR A 1 76 ? -5.099 -1.621 -11.260 1.00 92.75 76 THR A C 1
ATOM 592 O O . THR A 1 76 ? -4.443 -2.348 -12.004 1.00 92.75 76 THR A O 1
ATOM 595 N N . GLY A 1 77 ? -5.269 -1.905 -9.964 1.00 91.94 77 GLY A N 1
ATOM 596 C CA . GLY A 1 77 ? -4.724 -3.086 -9.297 1.00 91.94 77 GLY A CA 1
ATOM 597 C C . GLY A 1 77 ? -3.276 -2.932 -8.829 1.00 91.94 77 GLY A C 1
ATOM 598 O O . GLY A 1 77 ? -2.821 -3.745 -8.029 1.00 91.94 77 GLY A O 1
ATOM 599 N N . VAL A 1 78 ? -2.547 -1.900 -9.266 1.00 94.44 78 VAL A N 1
ATOM 600 C CA . VAL A 1 78 ? -1.179 -1.621 -8.803 1.00 94.44 78 VAL A CA 1
ATOM 601 C C . VAL A 1 78 ? -1.008 -0.130 -8.561 1.00 94.44 78 VAL A C 1
ATOM 603 O O . VAL A 1 78 ? -1.169 0.675 -9.472 1.00 94.44 78 VAL A O 1
ATOM 606 N N . THR A 1 79 ? -0.629 0.250 -7.344 1.00 93.94 79 THR A N 1
ATOM 607 C CA . THR A 1 79 ? -0.377 1.656 -7.002 1.00 93.94 79 THR A CA 1
ATOM 608 C C . THR A 1 79 ? 0.930 1.828 -6.253 1.00 93.94 79 THR A C 1
ATOM 610 O O . THR A 1 79 ? 1.250 1.033 -5.368 1.00 93.94 79 THR A O 1
ATOM 613 N N . LEU A 1 80 ? 1.647 2.901 -6.573 1.00 91.62 80 LEU A N 1
ATOM 614 C CA . LEU A 1 80 ? 2.822 3.349 -5.836 1.00 91.62 80 LEU A CA 1
ATOM 615 C C . LEU A 1 80 ? 2.392 4.352 -4.767 1.00 91.62 80 LEU A C 1
ATOM 617 O O . LEU A 1 80 ? 1.553 5.213 -5.027 1.00 91.62 80 LEU A O 1
ATOM 621 N N . PHE A 1 81 ? 2.963 4.240 -3.576 1.00 88.50 81 PHE A N 1
ATOM 622 C CA . PHE A 1 81 ? 2.746 5.186 -2.490 1.00 88.50 81 PHE A CA 1
ATOM 623 C C . PHE A 1 81 ? 4.059 5.473 -1.771 1.00 88.50 81 PHE A C 1
ATOM 625 O O . PHE A 1 81 ? 4.979 4.653 -1.761 1.00 88.50 81 PHE A O 1
ATOM 632 N N . ASN A 1 82 ? 4.151 6.654 -1.174 1.00 86.06 82 ASN A N 1
ATOM 633 C CA . ASN A 1 82 ? 5.306 7.006 -0.377 1.00 86.06 82 ASN A CA 1
ATOM 634 C C . ASN A 1 82 ? 5.156 6.402 1.025 1.00 86.06 82 ASN A C 1
ATOM 636 O O . ASN A 1 82 ? 4.177 6.659 1.720 1.00 86.06 82 ASN A O 1
ATOM 640 N N . ALA A 1 83 ? 6.115 5.578 1.440 1.00 74.69 83 ALA A N 1
ATOM 641 C CA . ALA A 1 83 ? 6.094 4.973 2.768 1.00 74.69 83 ALA A CA 1
ATOM 642 C C . ALA A 1 83 ? 6.462 5.977 3.866 1.00 74.69 83 ALA A C 1
ATOM 644 O O . ALA A 1 83 ? 6.015 5.841 5.003 1.00 74.69 83 ALA A O 1
ATOM 645 N N . SER A 1 84 ? 7.244 7.002 3.512 1.00 67.31 84 SER A N 1
ATOM 646 C CA . SER A 1 84 ? 7.714 8.016 4.453 1.00 67.31 84 SER A CA 1
ATOM 647 C C . SE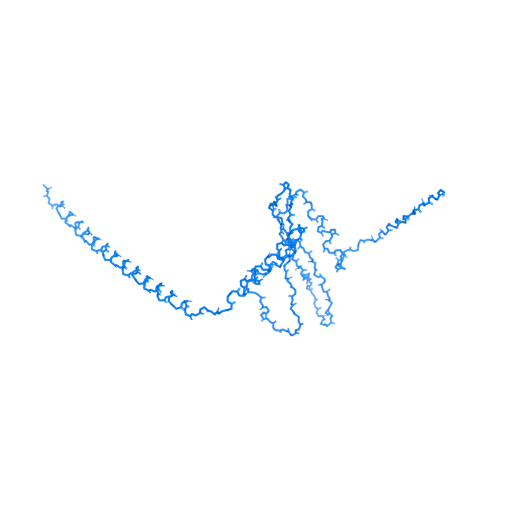R A 1 84 ? 6.649 9.057 4.807 1.00 67.31 84 SER A C 1
ATOM 649 O O . SER A 1 84 ? 6.914 9.919 5.633 1.00 67.31 84 SER A O 1
ATOM 651 N N . GLU A 1 85 ? 5.453 9.008 4.206 1.00 55.66 85 GLU A N 1
ATOM 652 C CA . GLU A 1 85 ? 4.353 9.937 4.519 1.00 55.66 85 GLU A CA 1
ATOM 653 C C . GLU A 1 85 ? 3.779 9.752 5.934 1.00 55.66 85 GLU A C 1
ATOM 655 O O . GLU A 1 85 ? 3.111 10.651 6.434 1.00 55.66 85 GLU A O 1
ATOM 660 N N . PHE A 1 86 ? 4.057 8.624 6.599 1.00 49.25 86 PHE A N 1
ATOM 661 C CA . PHE A 1 86 ? 3.588 8.357 7.966 1.00 49.25 86 PHE A CA 1
ATOM 662 C C . PHE A 1 86 ? 4.596 8.730 9.059 1.00 49.25 86 PHE A C 1
ATOM 664 O O . PHE A 1 86 ? 4.230 8.780 10.232 1.00 49.25 86 PHE A O 1
ATOM 671 N N . GLU A 1 87 ? 5.849 9.010 8.700 1.00 53.31 87 GLU A N 1
ATOM 672 C CA . GLU A 1 87 ? 6.819 9.593 9.623 1.00 53.31 87 GLU A CA 1
ATOM 673 C C . GLU A 1 87 ? 6.749 11.112 9.464 1.00 53.31 87 GLU A C 1
ATOM 675 O O . GLU A 1 87 ? 7.462 11.719 8.671 1.00 53.31 87 GLU A O 1
ATOM 680 N N . GLU A 1 88 ? 5.854 11.735 10.226 1.00 47.81 88 GLU A N 1
ATOM 681 C CA . GLU A 1 88 ? 5.564 13.177 10.244 1.00 47.81 88 GLU A CA 1
ATOM 682 C C . GLU A 1 88 ? 6.772 14.053 10.679 1.00 47.81 88 GLU A C 1
ATOM 684 O O . GLU A 1 88 ? 6.616 15.197 11.098 1.00 47.81 88 GLU A O 1
ATOM 689 N N . SER A 1 89 ? 8.009 13.542 10.652 1.00 46.97 89 SER A N 1
ATOM 690 C CA . SER A 1 89 ? 9.187 14.188 11.241 1.00 46.97 89 SER A CA 1
ATOM 691 C C . SER A 1 89 ? 10.530 13.681 10.698 1.00 46.97 89 SER A C 1
ATOM 693 O O . SER A 1 89 ? 11.370 13.246 11.480 1.00 46.97 89 SER A O 1
ATOM 695 N N . ASP A 1 90 ? 10.808 13.805 9.398 1.00 52.84 90 ASP A N 1
ATOM 696 C CA . ASP A 1 90 ? 12.220 13.892 8.979 1.00 52.84 90 ASP A CA 1
ATOM 697 C C . ASP A 1 90 ? 12.440 14.810 7.770 1.00 52.84 90 ASP A C 1
ATOM 699 O O . ASP A 1 90 ? 12.943 14.440 6.709 1.00 52.84 90 ASP A O 1
ATOM 703 N N . TRP A 1 91 ? 12.045 16.070 7.944 1.00 45.88 91 TRP A N 1
ATOM 704 C CA . TRP A 1 91 ? 12.491 17.148 7.074 1.00 45.88 91 TRP A CA 1
ATOM 705 C C . TRP A 1 91 ? 13.926 17.498 7.450 1.00 45.88 91 TRP A C 1
ATOM 707 O O . TRP A 1 91 ? 14.164 18.198 8.434 1.00 45.88 91 TRP A O 1
ATOM 717 N N . SER A 1 92 ? 14.881 17.035 6.645 1.00 50.19 92 SER A N 1
ATOM 718 C CA . SER A 1 92 ? 16.011 17.874 6.232 1.00 50.19 92 SER A CA 1
ATOM 719 C C . SER A 1 92 ? 16.650 18.712 7.353 1.00 50.19 92 SER A C 1
ATOM 721 O O . SER A 1 92 ? 16.779 19.930 7.216 1.00 50.19 92 SER A O 1
ATOM 723 N N . LYS A 1 93 ? 17.081 18.102 8.468 1.00 47.47 93 LYS A N 1
ATOM 724 C CA . LYS A 1 93 ? 17.748 18.845 9.559 1.00 47.47 93 LYS A CA 1
ATOM 725 C C . LYS A 1 93 ? 19.054 19.539 9.136 1.00 47.47 93 LYS A C 1
ATOM 727 O O . LYS A 1 93 ? 19.667 20.226 9.948 1.00 47.47 93 LYS A O 1
ATOM 732 N N . TYR A 1 94 ? 19.459 19.399 7.873 1.00 45.47 94 TYR A N 1
ATOM 733 C CA . TYR A 1 94 ? 20.580 20.097 7.272 1.00 45.47 94 TYR A CA 1
ATOM 734 C C . TYR A 1 94 ? 20.199 20.662 5.895 1.00 45.47 94 TYR A C 1
ATOM 736 O O . TYR A 1 94 ? 19.769 19.954 4.988 1.00 45.47 94 TYR A O 1
ATOM 744 N N . ASN A 1 95 ? 20.340 21.983 5.822 1.00 50.50 95 ASN A N 1
ATOM 745 C CA . ASN A 1 95 ? 19.956 22.929 4.778 1.00 50.50 95 ASN A CA 1
ATOM 746 C C . ASN A 1 95 ? 20.881 22.814 3.551 1.00 50.50 95 ASN A C 1
ATOM 748 O O . ASN A 1 95 ? 22.074 23.064 3.705 1.00 50.50 95 ASN A O 1
ATOM 752 N N . MET A 1 96 ? 20.363 22.527 2.350 1.00 50.94 96 MET A N 1
ATOM 753 C CA . MET A 1 96 ? 21.011 22.928 1.090 1.00 50.94 96 MET A CA 1
ATOM 754 C C . MET A 1 96 ? 19.967 23.230 0.000 1.00 50.94 96 MET A C 1
ATOM 756 O O . MET A 1 96 ? 18.964 22.521 -0.097 1.00 50.94 96 MET A O 1
ATOM 760 N N . PRO A 1 97 ? 20.195 24.285 -0.801 1.00 51.50 97 PRO A N 1
ATOM 761 C CA . PRO A 1 97 ? 19.225 24.828 -1.732 1.00 51.50 97 PRO A CA 1
ATOM 762 C C . PRO A 1 97 ? 19.172 23.969 -2.997 1.00 51.50 97 PRO A C 1
ATOM 764 O O . PRO A 1 97 ? 20.184 23.743 -3.654 1.00 51.50 97 PRO A O 1
ATOM 767 N N . ASP A 1 98 ? 17.966 23.506 -3.299 1.00 54.47 98 ASP A N 1
ATOM 768 C CA . ASP A 1 98 ? 17.431 23.279 -4.647 1.00 54.47 98 ASP A CA 1
ATOM 769 C C . ASP A 1 98 ? 17.030 21.863 -5.045 1.00 54.47 98 ASP A C 1
ATOM 771 O O . ASP A 1 98 ? 16.508 21.725 -6.144 1.00 54.47 98 ASP A O 1
ATOM 775 N N . PHE A 1 99 ? 17.080 20.839 -4.182 1.00 48.22 99 PHE A N 1
ATOM 776 C CA . PHE A 1 99 ? 16.294 19.628 -4.479 1.00 48.22 99 PHE A CA 1
ATOM 777 C C . PHE A 1 99 ? 15.742 18.907 -3.243 1.00 48.22 99 PHE A C 1
ATOM 779 O O . PHE A 1 99 ? 16.513 18.567 -2.343 1.00 48.22 99 PHE A O 1
ATOM 786 N N . PRO A 1 100 ? 14.428 18.601 -3.199 1.00 56.00 100 PRO A N 1
ATOM 787 C CA . PRO A 1 100 ? 13.911 17.652 -2.226 1.00 56.00 100 PRO A CA 1
ATOM 788 C C . PRO A 1 100 ? 14.504 16.271 -2.534 1.00 56.00 100 PRO A C 1
ATOM 790 O O . PRO A 1 100 ? 14.341 15.749 -3.639 1.00 56.00 100 PRO A O 1
ATOM 793 N N . MET A 1 101 ? 15.219 15.681 -1.568 1.00 55.53 101 MET A N 1
ATOM 794 C CA . MET A 1 101 ? 15.609 14.271 -1.647 1.00 55.53 101 MET A CA 1
ATOM 795 C C . MET A 1 101 ? 14.342 13.435 -1.836 1.00 55.53 101 MET A C 1
ATOM 797 O O . MET A 1 101 ? 13.370 13.596 -1.097 1.00 55.53 101 MET A O 1
ATOM 801 N N . GLY A 1 102 ? 14.353 12.567 -2.848 1.00 58.84 102 GLY A N 1
ATOM 802 C CA . GLY A 1 102 ? 13.257 11.639 -3.096 1.00 58.84 102 GLY A CA 1
ATOM 803 C C . GLY A 1 102 ? 12.976 10.749 -1.878 1.00 58.84 102 GLY A C 1
ATOM 804 O O . GLY A 1 102 ? 13.828 10.613 -0.992 1.00 58.84 102 GLY A O 1
ATOM 805 N N . PRO A 1 103 ? 11.786 10.134 -1.821 1.00 63.94 103 PRO A N 1
ATOM 806 C CA . PRO A 1 103 ? 11.394 9.303 -0.694 1.00 63.94 103 PRO A CA 1
ATOM 807 C C . PRO A 1 103 ? 12.396 8.170 -0.465 1.00 63.94 103 PRO A C 1
ATOM 809 O O . PRO A 1 103 ? 12.794 7.466 -1.394 1.00 63.94 103 PRO A O 1
ATOM 812 N N . LYS A 1 104 ? 12.800 7.991 0.796 1.00 74.19 104 LYS A N 1
ATOM 813 C CA . LYS A 1 104 ? 13.768 6.965 1.216 1.00 74.19 104 LYS A CA 1
ATOM 814 C C . LYS A 1 104 ? 13.219 5.543 1.058 1.00 74.19 104 LYS A C 1
ATOM 816 O O . LYS A 1 104 ? 13.983 4.597 0.850 1.00 74.19 104 LYS A O 1
ATOM 821 N N . GLU A 1 105 ? 11.900 5.404 1.158 1.00 84.06 105 GLU A N 1
ATOM 822 C CA . GLU A 1 105 ? 11.182 4.141 1.055 1.00 84.06 105 GLU A CA 1
ATOM 823 C C . GLU A 1 105 ? 9.937 4.315 0.175 1.00 84.06 105 GLU A C 1
ATOM 825 O O . GLU A 1 105 ? 9.129 5.226 0.366 1.00 84.06 105 GLU A O 1
ATOM 830 N N . ILE A 1 106 ? 9.794 3.427 -0.806 1.00 89.06 106 ILE A N 1
ATOM 831 C CA . ILE A 1 106 ? 8.691 3.411 -1.765 1.00 89.06 106 ILE A CA 1
ATOM 832 C C . ILE A 1 106 ? 7.857 2.163 -1.503 1.00 89.06 106 ILE A C 1
ATOM 834 O O . ILE A 1 106 ? 8.375 1.047 -1.472 1.00 89.06 106 ILE A O 1
ATOM 838 N N . GLY A 1 107 ? 6.556 2.352 -1.326 1.00 93.31 107 GLY A N 1
ATOM 839 C CA . GLY A 1 107 ? 5.587 1.279 -1.194 1.00 93.31 107 GLY A CA 1
ATOM 840 C C . GLY A 1 107 ? 4.916 0.961 -2.527 1.00 93.31 107 GLY A C 1
ATOM 841 O O . GLY A 1 107 ? 4.498 1.852 -3.264 1.00 93.31 107 GLY A O 1
ATOM 842 N N . ILE A 1 108 ? 4.766 -0.324 -2.823 1.00 94.44 108 ILE A N 1
ATOM 843 C CA . ILE A 1 108 ? 3.928 -0.837 -3.904 1.00 94.44 108 ILE A CA 1
ATOM 844 C C . ILE A 1 108 ? 2.759 -1.574 -3.270 1.00 94.44 108 ILE A C 1
ATOM 846 O O . ILE A 1 108 ? 2.947 -2.447 -2.422 1.00 94.44 108 ILE A O 1
ATOM 850 N N . ARG A 1 109 ? 1.548 -1.232 -3.695 1.00 95.19 109 ARG A N 1
ATOM 851 C CA . ARG A 1 109 ? 0.321 -1.932 -3.331 1.00 95.19 109 ARG A CA 1
ATOM 852 C C . ARG A 1 109 ? -0.207 -2.686 -4.543 1.00 95.19 109 ARG A C 1
ATOM 854 O O . ARG A 1 109 ? -0.370 -2.092 -5.605 1.00 95.19 109 ARG A O 1
ATOM 861 N N . PHE A 1 110 ? -0.521 -3.958 -4.342 1.00 96.38 110 PHE A N 1
ATOM 862 C CA . PHE A 1 110 ? -1.219 -4.817 -5.286 1.00 96.38 110 PHE A CA 1
ATOM 863 C C . PHE A 1 110 ? -2.623 -5.099 -4.763 1.00 96.38 110 PHE A C 1
ATOM 865 O O . PHE A 1 110 ? -2.784 -5.637 -3.671 1.00 96.38 110 PHE A O 1
ATOM 872 N N . GLU A 1 111 ? -3.633 -4.763 -5.547 1.00 95.44 111 GLU A N 1
ATOM 873 C CA . GLU A 1 111 ? -5.033 -5.066 -5.275 1.00 95.44 111 GLU A CA 1
ATOM 874 C C . GLU A 1 111 ? -5.498 -6.140 -6.260 1.00 95.44 111 GLU A C 1
ATOM 876 O O . GLU A 1 111 ? -5.219 -6.077 -7.457 1.00 95.44 111 GLU A O 1
ATOM 881 N N . THR A 1 112 ? -6.195 -7.157 -5.753 1.00 94.06 112 THR A N 1
ATOM 882 C CA . THR A 1 112 ? -6.740 -8.233 -6.587 1.00 94.06 112 THR A CA 1
ATOM 883 C C . THR A 1 112 ? -8.259 -8.144 -6.595 1.00 94.06 112 THR A C 1
ATOM 885 O O . THR A 1 112 ? -8.889 -8.008 -5.546 1.00 94.06 112 THR A O 1
ATOM 888 N N . PHE A 1 113 ? -8.850 -8.191 -7.789 1.00 94.88 113 PHE A N 1
ATOM 889 C CA . PHE A 1 113 ? -10.296 -8.138 -7.979 1.00 94.88 113 PHE A CA 1
ATOM 890 C C . PHE A 1 113 ? -10.790 -9.483 -8.502 1.00 94.88 113 PHE A C 1
ATOM 892 O O . PHE A 1 113 ? -10.416 -9.906 -9.597 1.00 94.88 113 PHE A O 1
ATOM 899 N N . ALA A 1 114 ? -11.622 -10.161 -7.717 1.00 94.88 114 ALA A N 1
ATOM 900 C CA . ALA A 1 114 ? -12.210 -11.440 -8.088 1.00 94.88 114 ALA A CA 1
ATOM 901 C C . ALA A 1 114 ? -13.650 -11.522 -7.571 1.00 94.88 114 ALA A C 1
ATOM 903 O O . ALA A 1 114 ? -13.993 -10.951 -6.541 1.00 94.88 114 ALA A O 1
ATOM 904 N N . ASN A 1 115 ? -14.521 -12.227 -8.296 1.00 95.81 115 ASN A N 1
ATOM 905 C CA . ASN A 1 115 ? -15.924 -12.433 -7.908 1.00 95.81 115 ASN A CA 1
ATOM 906 C C . ASN A 1 115 ? -16.701 -11.133 -7.617 1.00 95.81 115 ASN A C 1
ATOM 908 O O . ASN A 1 115 ? -17.571 -11.102 -6.750 1.00 95.81 115 ASN A O 1
ATOM 912 N N . GLY A 1 116 ? -16.382 -10.053 -8.337 1.00 94.62 116 GLY A N 1
ATOM 913 C CA . GLY A 1 116 ? -17.043 -8.760 -8.158 1.00 94.62 116 GLY A CA 1
ATOM 914 C C . GLY A 1 116 ? -16.599 -7.986 -6.913 1.00 94.62 116 GLY A C 1
ATOM 915 O O . GLY A 1 116 ? -17.224 -6.981 -6.586 1.00 94.62 116 GLY A O 1
ATOM 916 N N . MET A 1 117 ? -15.552 -8.433 -6.213 1.00 95.06 117 MET A N 1
ATOM 917 C CA . MET A 1 117 ? -15.065 -7.811 -4.983 1.00 95.06 117 MET A CA 1
ATOM 918 C C . MET A 1 117 ? -13.541 -7.656 -4.997 1.00 95.06 117 MET A C 1
ATOM 920 O O . MET A 1 117 ? -12.814 -8.447 -5.600 1.00 95.06 117 MET A O 1
ATOM 924 N N . TYR A 1 118 ? -13.058 -6.625 -4.307 1.00 94.56 118 TYR A N 1
ATOM 925 C CA . TYR A 1 118 ? -11.635 -6.460 -4.026 1.00 94.56 118 TYR A CA 1
ATOM 926 C C . TYR A 1 118 ? -11.241 -7.318 -2.822 1.00 94.56 118 TYR A C 1
ATOM 928 O O . TYR A 1 118 ? -11.921 -7.307 -1.795 1.00 94.56 118 TYR A O 1
ATOM 936 N N . HIS A 1 119 ? -10.147 -8.061 -2.955 1.00 94.62 119 HIS A N 1
ATOM 937 C CA . HIS A 1 119 ? -9.540 -8.818 -1.864 1.00 94.62 119 HIS A CA 1
ATOM 938 C C . HIS A 1 119 ? -8.509 -7.979 -1.102 1.00 94.62 119 HIS A C 1
ATOM 940 O O . HIS A 1 119 ? -8.174 -6.859 -1.492 1.00 94.62 119 HIS A O 1
ATOM 946 N N . GLU A 1 120 ? -8.004 -8.540 -0.001 1.00 94.75 120 GLU A N 1
ATOM 947 C CA . GLU A 1 120 ? -6.971 -7.910 0.816 1.00 94.75 120 GLU A CA 1
ATOM 948 C C . GLU A 1 120 ? -5.734 -7.547 -0.033 1.00 94.75 120 GLU A C 1
ATOM 950 O O . GLU A 1 120 ? -5.218 -8.401 -0.763 1.00 94.75 120 GLU A O 1
A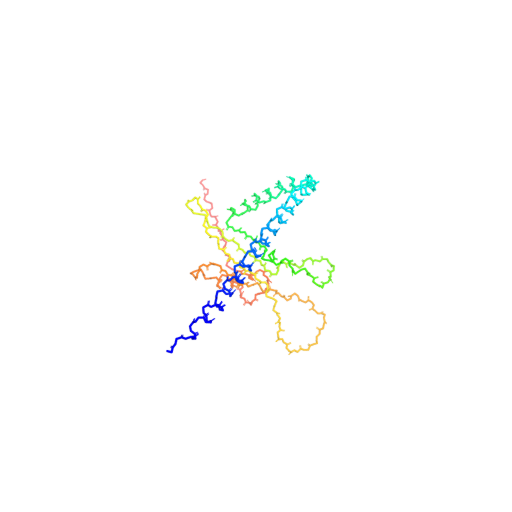TOM 955 N N . PRO A 1 121 ? -5.262 -6.287 0.028 1.00 95.75 121 PRO A N 1
ATOM 956 C CA . PRO A 1 121 ? -4.118 -5.848 -0.752 1.00 95.75 121 PRO A CA 1
ATOM 957 C C . PRO A 1 121 ? -2.808 -6.461 -0.260 1.00 95.75 121 PRO A C 1
ATOM 959 O O . PRO A 1 121 ? -2.557 -6.575 0.941 1.00 95.75 121 PRO A O 1
ATOM 962 N N . TYR A 1 122 ? -1.914 -6.743 -1.204 1.00 96.94 122 TYR A N 1
ATOM 963 C CA . TYR A 1 122 ? -0.532 -7.078 -0.901 1.00 96.94 122 TYR A CA 1
ATOM 964 C C . TYR A 1 122 ? 0.365 -5.849 -0.986 1.00 96.94 122 TYR A C 1
ATOM 966 O O . TYR A 1 122 ? 0.206 -5.003 -1.864 1.00 96.94 122 TYR A O 1
ATOM 974 N N . TYR A 1 123 ? 1.347 -5.776 -0.100 1.00 96.19 123 TYR A N 1
ATOM 975 C CA . TYR A 1 123 ? 2.277 -4.662 -0.000 1.00 96.19 123 TYR A CA 1
ATOM 976 C C . TYR A 1 123 ? 3.702 -5.148 -0.228 1.00 96.19 123 TYR A C 1
ATOM 978 O O . TYR A 1 123 ? 4.078 -6.226 0.241 1.00 96.19 123 TYR A O 1
ATOM 986 N N . ILE A 1 124 ? 4.497 -4.343 -0.926 1.00 95.12 124 ILE A N 1
ATOM 987 C CA . ILE A 1 124 ? 5.946 -4.498 -1.064 1.00 95.12 124 ILE A CA 1
ATOM 988 C C . ILE A 1 124 ? 6.581 -3.153 -0.735 1.00 95.12 124 ILE A C 1
ATOM 990 O O . ILE A 1 124 ? 6.210 -2.139 -1.314 1.00 95.12 124 ILE A O 1
ATOM 994 N N . MET A 1 125 ? 7.542 -3.150 0.177 1.00 93.50 125 MET A N 1
ATOM 995 C CA . MET A 1 125 ? 8.287 -1.962 0.576 1.00 93.50 125 MET A CA 1
ATOM 996 C C . MET A 1 125 ? 9.697 -2.048 0.008 1.00 93.50 125 MET A C 1
ATOM 998 O O . MET A 1 125 ? 10.399 -3.036 0.242 1.00 93.50 125 MET A O 1
ATOM 1002 N N . ILE A 1 126 ? 10.105 -1.028 -0.737 1.00 91.88 126 ILE A N 1
ATOM 1003 C CA . ILE A 1 126 ? 11.398 -0.941 -1.409 1.00 91.88 126 ILE A CA 1
ATOM 1004 C C . ILE A 1 126 ? 12.190 0.194 -0.777 1.00 91.88 126 ILE A C 1
ATOM 1006 O O . ILE A 1 126 ? 11.714 1.322 -0.685 1.00 91.88 126 ILE A O 1
ATOM 1010 N N . THR A 1 127 ? 13.420 -0.097 -0.378 1.00 89.00 127 THR A N 1
ATOM 1011 C CA . THR A 1 127 ? 14.345 0.879 0.205 1.00 89.00 127 THR A CA 1
ATOM 1012 C C . THR A 1 127 ? 15.580 1.012 -0.669 1.00 89.00 127 THR A C 1
ATOM 1014 O O . THR A 1 127 ? 16.103 0.003 -1.152 1.00 89.00 127 THR A O 1
ATOM 1017 N N . GLY A 1 128 ? 16.080 2.237 -0.830 1.00 83.25 128 GLY A N 1
ATOM 1018 C CA . GLY A 1 128 ? 17.393 2.471 -1.427 1.00 83.25 128 GLY A CA 1
ATOM 1019 C C . GLY A 1 128 ? 18.502 2.135 -0.433 1.00 83.25 128 GLY A C 1
ATOM 1020 O O . GLY A 1 128 ? 18.602 2.757 0.624 1.00 83.25 128 GLY A O 1
ATOM 1021 N N . GLN A 1 129 ? 19.346 1.159 -0.758 1.00 68.62 129 GLN A N 1
ATOM 1022 C CA . GLN A 1 129 ? 20.564 0.880 -0.012 1.00 68.62 129 GLN A CA 1
ATOM 1023 C C . GLN A 1 129 ? 21.706 1.691 -0.630 1.00 68.62 129 GLN A C 1
ATOM 1025 O O . GLN A 1 129 ? 22.144 1.421 -1.748 1.00 68.62 129 GLN A O 1
ATOM 1030 N N . ALA A 1 130 ? 22.205 2.684 0.106 1.00 62.69 130 ALA A N 1
ATOM 1031 C CA . ALA A 1 130 ? 23.501 3.266 -0.206 1.00 62.69 130 ALA A CA 1
ATOM 1032 C C . ALA A 1 130 ? 24.564 2.195 0.071 1.00 62.69 130 ALA A C 1
ATOM 1034 O O . ALA A 1 130 ? 24.687 1.708 1.199 1.00 62.69 130 ALA A O 1
ATOM 1035 N N . THR A 1 131 ? 25.307 1.782 -0.951 1.00 55.94 131 THR A N 1
ATOM 1036 C CA . THR A 1 131 ? 26.501 0.957 -0.770 1.00 55.94 131 THR A CA 1
ATOM 1037 C C . THR A 1 131 ? 27.582 1.823 -0.138 1.00 55.94 131 THR A C 1
ATOM 1039 O O . THR A 1 131 ? 28.402 2.419 -0.828 1.00 55.94 131 THR A O 1
ATOM 1042 N N . SER A 1 132 ? 27.577 1.926 1.189 1.00 48.88 132 SER A N 1
ATOM 1043 C CA . SER A 1 132 ? 28.741 2.408 1.923 1.00 48.88 132 SER A CA 1
ATOM 1044 C C . SER A 1 132 ? 29.839 1.359 1.761 1.00 48.88 132 SER A C 1
ATOM 1046 O O . SER A 1 132 ? 29.793 0.308 2.402 1.00 48.88 132 SER A O 1
ATOM 1048 N N . GLN A 1 133 ? 30.793 1.604 0.860 1.00 46.12 133 GLN A N 1
ATOM 1049 C CA . GLN A 1 133 ? 32.057 0.873 0.852 1.00 46.12 133 GLN A CA 1
ATOM 1050 C C . GLN A 1 133 ? 32.710 1.053 2.225 1.00 46.12 133 GLN A C 1
ATOM 1052 O O . GLN A 1 133 ? 33.185 2.132 2.567 1.00 46.12 133 GLN A O 1
ATOM 1057 N N . ASN A 1 134 ? 32.712 -0.014 3.021 1.00 44.56 134 ASN A N 1
ATOM 1058 C CA . ASN A 1 134 ? 33.656 -0.186 4.116 1.00 44.56 134 ASN A CA 1
ATOM 1059 C C . ASN A 1 134 ? 35.016 -0.521 3.492 1.00 44.56 134 ASN A C 1
ATOM 1061 O O . ASN A 1 134 ? 35.445 -1.669 3.530 1.00 44.56 134 ASN A O 1
ATOM 1065 N N . ASP A 1 135 ? 35.676 0.471 2.903 1.00 42.34 135 ASP A N 1
ATOM 1066 C CA . ASP A 1 135 ? 37.094 0.377 2.587 1.00 42.34 135 ASP A CA 1
ATOM 1067 C C . ASP A 1 135 ? 37.824 1.358 3.500 1.00 42.34 135 ASP A C 1
ATOM 1069 O O . ASP A 1 135 ? 37.856 2.570 3.292 1.00 42.34 135 ASP A O 1
ATOM 1073 N N . ASN A 1 136 ? 38.394 0.807 4.572 1.00 50.31 136 ASN A N 1
ATOM 1074 C CA . ASN A 1 136 ? 39.528 1.423 5.241 1.00 50.31 136 ASN A CA 1
ATOM 1075 C C . ASN A 1 136 ? 40.628 1.584 4.185 1.00 50.31 136 ASN A C 1
ATOM 1077 O O . ASN A 1 136 ? 41.344 0.616 3.960 1.00 50.31 136 ASN A O 1
ATOM 1081 N N . ASN A 1 137 ? 40.709 2.733 3.508 1.00 45.03 137 ASN A N 1
ATOM 1082 C CA . ASN A 1 137 ? 41.938 3.342 2.991 1.00 45.03 137 ASN A CA 1
ATOM 1083 C C . ASN A 1 137 ? 41.638 4.677 2.287 1.00 45.03 137 ASN A C 1
ATOM 1085 O O . ASN A 1 137 ? 40.985 4.714 1.254 1.00 45.03 137 ASN A O 1
ATOM 1089 N N . GLN A 1 138 ? 42.166 5.737 2.904 1.00 46.44 138 GLN A N 1
ATOM 1090 C CA . GLN A 1 138 ? 42.851 6.893 2.315 1.00 46.44 138 GLN A CA 1
ATOM 1091 C C . GLN A 1 138 ? 42.249 7.671 1.130 1.00 46.44 138 GLN A C 1
ATOM 1093 O O . GLN A 1 138 ? 42.138 7.178 0.017 1.00 46.44 138 GLN A O 1
ATOM 1098 N N . GLU A 1 139 ? 42.013 8.957 1.429 1.00 48.84 139 GLU A N 1
ATOM 1099 C CA . GLU A 1 139 ? 42.481 10.127 0.667 1.00 48.84 139 GLU A CA 1
ATOM 1100 C C . GLU A 1 139 ? 42.302 10.074 -0.856 1.00 48.84 139 GLU A C 1
ATOM 1102 O O . GLU A 1 139 ? 43.188 9.639 -1.574 1.00 48.84 139 GLU A O 1
ATOM 1107 N N . ASP A 1 140 ? 41.163 10.585 -1.329 1.00 40.88 140 ASP A N 1
ATOM 1108 C CA . ASP A 1 140 ? 41.124 11.672 -2.316 1.00 40.88 140 ASP A CA 1
ATOM 1109 C C . ASP A 1 140 ? 39.679 12.188 -2.447 1.00 40.88 140 ASP A C 1
ATOM 1111 O O . ASP A 1 140 ? 38.744 11.468 -2.804 1.00 40.88 140 ASP A O 1
ATOM 1115 N N . GLN A 1 141 ? 39.489 13.457 -2.077 1.00 48.97 141 GLN A N 1
ATOM 1116 C CA . GLN A 1 141 ? 38.283 14.227 -2.372 1.00 48.97 141 GLN A CA 1
ATOM 1117 C C . GLN A 1 141 ? 38.278 14.598 -3.865 1.00 48.97 141 GLN A C 1
ATOM 1119 O O . GLN A 1 141 ? 39.335 14.788 -4.454 1.00 48.97 141 GLN A O 1
ATOM 1124 N N . ASP A 1 142 ? 37.076 14.731 -4.433 1.00 42.53 142 ASP A N 1
ATOM 1125 C CA . ASP A 1 142 ? 36.765 15.265 -5.776 1.00 42.53 142 ASP A CA 1
ATOM 1126 C C . ASP A 1 142 ? 36.473 14.279 -6.920 1.00 42.53 142 ASP A C 1
ATOM 1128 O O . ASP A 1 142 ? 36.613 14.616 -8.091 1.00 42.53 142 ASP A O 1
ATOM 1132 N N . ASN A 1 143 ? 35.886 13.116 -6.621 1.00 39.34 143 ASN A N 1
ATOM 1133 C CA . ASN A 1 143 ? 35.007 12.435 -7.582 1.00 39.34 143 ASN A CA 1
ATOM 1134 C C . ASN A 1 143 ? 33.687 12.053 -6.914 1.00 39.34 143 ASN A C 1
ATOM 1136 O O . ASN A 1 143 ? 33.530 10.980 -6.338 1.00 39.34 143 ASN A O 1
ATOM 1140 N N . ARG A 1 144 ? 32.713 12.964 -7.011 1.00 40.31 144 ARG A N 1
ATOM 1141 C CA . ARG A 1 144 ? 31.301 12.768 -6.655 1.00 40.31 144 ARG A CA 1
ATOM 1142 C C . ARG A 1 144 ? 30.641 11.844 -7.689 1.00 40.31 144 ARG A C 1
ATOM 1144 O O . ARG A 1 144 ? 29.711 12.240 -8.383 1.00 40.31 144 ARG A O 1
ATOM 1151 N N . ALA A 1 145 ? 31.195 10.644 -7.838 1.00 40.91 145 ALA A N 1
ATOM 1152 C CA . ALA A 1 145 ? 30.630 9.583 -8.641 1.00 40.91 145 ALA A CA 1
ATOM 1153 C C . ALA A 1 145 ? 29.371 9.077 -7.938 1.00 40.91 145 ALA A C 1
ATOM 1155 O O . ALA A 1 145 ? 29.352 8.832 -6.731 1.00 40.91 145 ALA A O 1
ATOM 1156 N N . GLU A 1 146 ? 28.312 8.990 -8.723 1.00 47.66 146 GLU A N 1
ATOM 1157 C CA . GLU A 1 146 ? 27.024 8.402 -8.416 1.00 47.66 146 GLU A CA 1
ATOM 1158 C C . GLU A 1 146 ? 27.223 6.985 -7.857 1.00 47.66 146 GLU A C 1
ATOM 1160 O O . GLU A 1 146 ? 27.283 6.005 -8.595 1.00 47.66 146 GLU A O 1
ATOM 1165 N N . ASN A 1 147 ? 27.367 6.864 -6.536 1.00 47.16 147 ASN A N 1
ATOM 1166 C CA . ASN A 1 147 ? 27.299 5.574 -5.861 1.00 47.16 147 ASN A CA 1
ATOM 1167 C C . ASN A 1 147 ? 25.888 5.034 -6.089 1.00 47.16 147 ASN A C 1
ATOM 1169 O O . ASN A 1 147 ? 24.943 5.465 -5.427 1.00 47.16 147 ASN A O 1
ATOM 1173 N N . GLY A 1 148 ? 25.757 4.150 -7.079 1.00 55.66 148 GLY A N 1
ATOM 1174 C CA . GLY A 1 148 ? 24.493 3.582 -7.517 1.00 55.66 148 GLY A CA 1
ATOM 1175 C C . GLY A 1 148 ? 23.746 2.982 -6.335 1.00 55.66 148 GLY A C 1
ATOM 1176 O O . GLY A 1 148 ? 24.135 1.947 -5.795 1.00 55.66 148 GLY A O 1
ATOM 1177 N N . SER A 1 149 ? 22.687 3.660 -5.902 1.00 68.06 149 SER A N 1
ATOM 1178 C CA . SER A 1 149 ? 21.832 3.182 -4.829 1.00 68.06 149 SER A CA 1
ATOM 1179 C C . SER A 1 149 ? 21.120 1.924 -5.317 1.00 68.06 149 SER A C 1
ATOM 1181 O O . SER A 1 149 ? 20.298 1.961 -6.231 1.00 68.06 149 SER A O 1
ATOM 1183 N N . MET A 1 150 ? 21.463 0.781 -4.726 1.00 80.75 150 MET A N 1
ATOM 1184 C CA . MET A 1 150 ? 20.809 -0.477 -5.058 1.00 80.75 150 MET A CA 1
ATOM 1185 C C . MET A 1 150 ? 19.451 -0.506 -4.360 1.00 80.75 150 MET A C 1
ATOM 1187 O O . MET A 1 150 ? 19.360 -0.350 -3.141 1.00 80.75 150 MET A O 1
ATOM 1191 N N . LEU A 1 151 ? 18.385 -0.707 -5.123 1.00 86.31 151 LEU A N 1
ATOM 1192 C CA . LEU A 1 151 ? 17.052 -0.908 -4.578 1.00 86.31 151 LEU A CA 1
ATOM 1193 C C . LEU A 1 151 ? 16.944 -2.330 -4.025 1.00 86.31 151 LEU A C 1
ATOM 1195 O O . LEU A 1 151 ? 17.392 -3.293 -4.655 1.00 86.31 151 LEU A O 1
ATOM 1199 N N . LYS A 1 152 ? 16.336 -2.458 -2.845 1.00 90.44 152 LYS A N 1
ATOM 1200 C CA . LYS A 1 152 ? 16.120 -3.735 -2.162 1.00 90.44 152 LYS A CA 1
ATOM 1201 C C . LYS A 1 152 ? 14.712 -3.812 -1.587 1.00 90.44 152 LYS A C 1
ATOM 1203 O O . LYS A 1 152 ? 14.191 -2.814 -1.088 1.00 90.44 152 LYS A O 1
ATOM 1208 N N . ILE A 1 153 ? 14.121 -5.003 -1.593 1.00 92.12 153 ILE A N 1
ATOM 1209 C CA . ILE A 1 153 ? 12.862 -5.272 -0.894 1.00 92.12 153 ILE A CA 1
ATOM 1210 C C . ILE A 1 153 ? 13.133 -5.368 0.616 1.00 92.12 153 ILE A C 1
ATOM 1212 O O . ILE A 1 153 ? 13.855 -6.247 1.088 1.00 92.12 153 ILE A O 1
ATOM 1216 N N . SER A 1 154 ? 12.539 -4.453 1.380 1.00 90.94 154 SER A N 1
ATOM 1217 C CA . SER A 1 154 ? 12.641 -4.366 2.842 1.00 90.94 154 SER A CA 1
ATOM 1218 C C . SER A 1 154 ? 11.613 -5.267 3.530 1.00 90.94 154 SER A C 1
ATOM 1220 O O . SER A 1 154 ? 11.958 -6.099 4.371 1.00 90.94 154 SER A O 1
ATOM 1222 N N . LYS A 1 155 ? 10.336 -5.130 3.150 1.00 92.75 155 LYS A N 1
ATOM 1223 C CA . LYS A 1 155 ? 9.191 -5.837 3.749 1.00 92.75 155 LYS A CA 1
ATOM 1224 C C . LYS A 1 155 ? 8.178 -6.195 2.665 1.00 92.75 155 LYS A C 1
ATOM 1226 O O . LYS A 1 155 ? 8.041 -5.460 1.690 1.00 92.75 155 LYS A O 1
ATOM 1231 N N . HIS A 1 156 ? 7.439 -7.288 2.838 1.00 95.44 156 HIS A N 1
ATOM 1232 C CA . HIS A 1 156 ? 6.314 -7.617 1.963 1.00 95.44 156 HIS A CA 1
ATOM 1233 C C . HIS A 1 156 ? 5.252 -8.462 2.673 1.00 95.44 156 HIS A C 1
ATOM 1235 O O . HIS A 1 156 ? 5.560 -9.190 3.614 1.00 95.44 156 HIS A O 1
ATOM 1241 N N . THR A 1 157 ? 4.016 -8.414 2.174 1.00 96.88 157 THR A N 1
ATOM 1242 C CA . THR A 1 157 ? 2.923 -9.320 2.586 1.00 96.88 157 THR A CA 1
ATOM 1243 C C . THR A 1 157 ? 2.625 -10.406 1.547 1.00 96.88 157 THR A C 1
ATOM 1245 O O . THR A 1 157 ? 1.702 -11.199 1.706 1.00 96.88 157 THR A O 1
ATOM 1248 N N . ILE A 1 158 ? 3.423 -10.465 0.478 1.00 95.75 158 ILE A N 1
ATOM 1249 C CA . ILE A 1 158 ? 3.287 -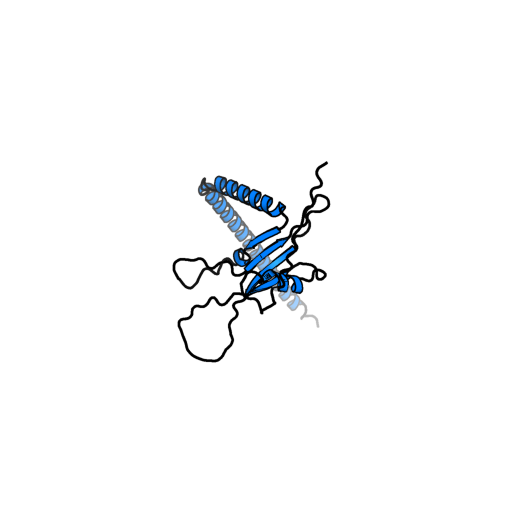11.446 -0.602 1.00 95.75 158 ILE A CA 1
ATOM 1250 C C . ILE A 1 158 ? 3.503 -12.881 -0.072 1.00 95.75 158 ILE A C 1
ATOM 1252 O O . ILE A 1 158 ? 4.474 -13.111 0.658 1.00 95.75 158 ILE A O 1
ATOM 1256 N N . PRO A 1 159 ? 2.658 -13.854 -0.460 1.00 95.38 159 PRO A N 1
ATOM 1257 C CA . PRO A 1 159 ? 2.810 -15.253 -0.072 1.00 95.38 159 PRO A CA 1
ATOM 1258 C C . PRO A 1 159 ? 4.153 -15.885 -0.475 1.00 95.38 159 PRO A C 1
ATOM 1260 O O . PRO A 1 159 ? 4.686 -15.627 -1.551 1.00 95.38 159 PRO A O 1
ATOM 1263 N N . HIS A 1 160 ? 4.649 -16.807 0.356 1.00 94.38 160 HIS A N 1
ATOM 1264 C CA . HIS A 1 160 ? 5.967 -17.447 0.203 1.00 94.38 160 HIS A CA 1
ATOM 1265 C C . HIS A 1 160 ? 6.165 -18.262 -1.088 1.00 94.38 160 HIS A C 1
ATOM 1267 O O . HIS A 1 160 ? 7.301 -18.504 -1.485 1.00 94.38 160 HIS A O 1
ATOM 1273 N N . TRP A 1 161 ? 5.084 -18.714 -1.731 1.00 96.12 161 TRP A N 1
ATOM 1274 C CA . TRP A 1 161 ? 5.155 -19.470 -2.985 1.00 96.12 161 TRP A CA 1
ATOM 1275 C C . TRP A 1 161 ? 5.506 -18.588 -4.191 1.00 96.12 161 TRP A C 1
ATOM 1277 O O . TRP A 1 161 ? 5.859 -19.113 -5.245 1.00 96.12 161 TRP A O 1
ATOM 1287 N N . ILE A 1 162 ? 5.447 -17.259 -4.047 1.00 95.00 162 ILE A N 1
ATOM 1288 C CA . ILE A 1 162 ? 5.963 -16.316 -5.040 1.00 95.00 162 ILE A CA 1
ATOM 1289 C C . ILE A 1 162 ? 7.459 -16.103 -4.755 1.00 95.00 162 ILE A C 1
ATOM 1291 O O . ILE A 1 162 ? 7.810 -15.604 -3.682 1.00 95.00 162 ILE A O 1
ATOM 1295 N N . PRO A 1 163 ? 8.365 -16.435 -5.693 1.00 94.88 163 PRO A N 1
ATOM 1296 C CA . PRO A 1 163 ? 9.808 -16.364 -5.475 1.00 94.88 163 PRO A CA 1
ATOM 1297 C C . PRO A 1 163 ? 10.328 -14.922 -5.585 1.00 94.88 163 PRO A C 1
ATOM 1299 O O . PRO A 1 163 ? 11.030 -14.558 -6.529 1.00 94.88 163 PRO A O 1
ATOM 1302 N N . LEU A 1 164 ? 9.995 -14.079 -4.604 1.00 93.44 164 LEU A N 1
ATOM 1303 C CA . LEU A 1 164 ? 10.325 -12.650 -4.632 1.00 93.44 164 LEU A CA 1
ATOM 1304 C C . LEU A 1 164 ? 11.823 -12.365 -4.756 1.00 93.44 164 LEU A C 1
ATOM 1306 O O . LEU A 1 164 ? 12.191 -11.435 -5.463 1.00 93.44 164 LEU A O 1
ATOM 1310 N N . ARG A 1 165 ? 12.688 -13.184 -4.147 1.00 91.06 165 ARG A N 1
ATOM 1311 C CA . ARG A 1 165 ? 14.151 -13.020 -4.243 1.00 91.06 165 ARG A CA 1
ATOM 1312 C C . ARG A 1 165 ? 14.659 -13.132 -5.680 1.00 91.06 165 ARG A C 1
ATOM 1314 O O . ARG A 1 165 ? 15.556 -12.396 -6.087 1.00 91.06 165 ARG A O 1
ATOM 1321 N N . ASP A 1 166 ? 14.075 -14.039 -6.459 1.00 92.69 166 ASP A N 1
ATOM 1322 C CA . ASP A 1 166 ? 14.480 -14.236 -7.849 1.00 92.69 166 ASP A CA 1
ATOM 1323 C C . ASP A 1 166 ? 13.942 -13.126 -8.749 1.00 92.69 166 ASP A C 1
ATOM 1325 O O . ASP A 1 166 ? 14.581 -12.785 -9.745 1.00 92.69 166 ASP A O 1
ATOM 1329 N N . VAL A 1 167 ? 12.765 -12.587 -8.421 1.00 92.25 167 VAL A N 1
ATOM 1330 C CA . VAL A 1 167 ? 12.160 -11.443 -9.116 1.00 92.25 167 VAL A CA 1
ATOM 1331 C C . VAL A 1 167 ? 12.965 -10.174 -8.832 1.00 92.25 167 VAL A C 1
ATOM 1333 O O . VAL A 1 167 ? 13.336 -9.465 -9.763 1.00 92.25 167 VAL A O 1
ATOM 1336 N N . GLU A 1 168 ? 13.311 -9.936 -7.567 1.00 90.62 168 GLU A N 1
ATOM 1337 C CA . GLU A 1 168 ? 14.145 -8.823 -7.111 1.00 90.62 168 GLU A CA 1
ATOM 1338 C C . GLU A 1 168 ? 15.484 -8.793 -7.851 1.00 90.62 168 GLU A C 1
ATOM 1340 O O . GLU A 1 168 ? 15.825 -7.795 -8.485 1.00 90.62 168 GLU A O 1
ATOM 1345 N N . LYS A 1 169 ? 16.212 -9.916 -7.848 1.00 88.12 169 LYS A N 1
ATOM 1346 C CA . LYS A 1 169 ? 17.522 -10.021 -8.501 1.00 88.12 169 LYS A CA 1
ATOM 1347 C C . LYS A 1 169 ? 17.454 -9.793 -10.013 1.00 88.12 169 LYS A C 1
ATOM 1349 O O . LYS A 1 169 ? 18.404 -9.271 -10.588 1.00 88.12 169 LYS A O 1
ATOM 1354 N N . ARG A 1 170 ? 16.370 -10.230 -10.662 1.00 89.25 170 ARG A N 1
ATOM 1355 C CA . ARG A 1 170 ? 16.219 -10.141 -12.120 1.00 89.25 170 ARG A CA 1
ATOM 1356 C C . ARG A 1 170 ? 15.784 -8.764 -12.597 1.00 89.25 170 ARG A C 1
ATOM 1358 O O . ARG A 1 170 ? 16.229 -8.360 -13.663 1.00 89.25 170 ARG A O 1
ATOM 1365 N N . HIS A 1 171 ? 14.927 -8.080 -11.843 1.00 89.12 171 HIS A N 1
ATOM 1366 C CA . HIS A 1 171 ? 14.202 -6.920 -12.364 1.00 89.12 171 HIS A CA 1
ATOM 1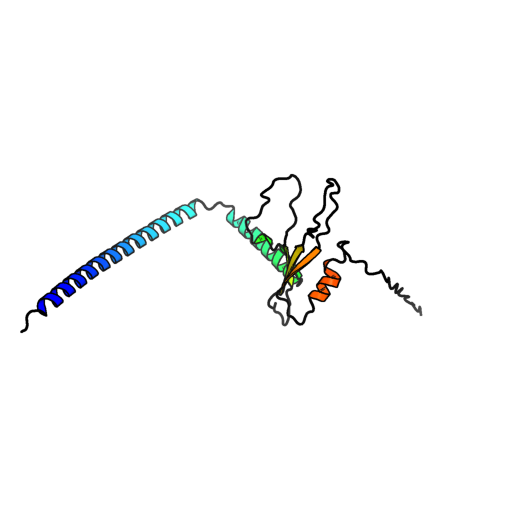367 C C . HIS A 1 171 ? 14.454 -5.620 -11.602 1.00 89.12 171 HIS A C 1
ATOM 1369 O O . HIS A 1 171 ? 14.405 -4.560 -12.212 1.00 89.12 171 HIS A O 1
ATOM 1375 N N . LEU A 1 172 ? 14.740 -5.658 -10.296 1.00 86.19 172 LEU A N 1
ATOM 1376 C CA . LEU A 1 172 ? 14.677 -4.443 -9.473 1.00 86.19 172 LEU A CA 1
ATOM 1377 C C . LEU A 1 172 ? 15.802 -3.433 -9.771 1.00 86.19 172 LEU A C 1
ATOM 1379 O O . LEU A 1 172 ? 15.603 -2.236 -9.611 1.00 86.19 172 LEU A O 1
ATOM 1383 N N . ASN A 1 173 ? 16.966 -3.905 -10.223 1.00 85.19 173 ASN A N 1
ATOM 1384 C CA . ASN A 1 173 ? 18.149 -3.069 -10.474 1.00 85.19 173 ASN A CA 1
ATOM 1385 C C . ASN A 1 173 ? 18.666 -3.165 -11.918 1.00 85.19 173 ASN A C 1
ATOM 1387 O O . ASN A 1 173 ? 19.780 -2.735 -12.201 1.00 85.19 173 ASN A O 1
ATOM 1391 N N . GLN A 1 174 ? 17.877 -3.742 -12.830 1.00 83.00 174 GLN A N 1
ATOM 1392 C CA . GLN A 1 174 ? 18.307 -3.991 -14.209 1.00 83.00 174 GLN A CA 1
ATOM 1393 C C . GLN A 1 174 ? 18.637 -2.689 -14.957 1.00 83.00 174 GLN A C 1
ATOM 1395 O O . GLN A 1 174 ? 19.640 -2.625 -15.666 1.00 83.00 174 GLN A O 1
ATOM 1400 N N . ASP A 1 175 ? 17.831 -1.650 -14.740 1.00 75.12 175 ASP A N 1
ATOM 1401 C CA . ASP A 1 175 ? 17.935 -0.372 -15.454 1.00 75.12 175 ASP A CA 1
ATOM 1402 C C . ASP A 1 175 ? 18.784 0.671 -14.709 1.00 75.12 175 ASP A C 1
ATOM 1404 O O . ASP A 1 175 ? 19.103 1.723 -15.255 1.00 75.12 175 ASP A O 1
ATOM 1408 N N . MET A 1 176 ? 19.203 0.373 -13.473 1.00 70.94 176 MET A N 1
ATOM 1409 C CA . MET A 1 176 ? 19.969 1.295 -12.623 1.00 70.94 176 MET A CA 1
ATOM 1410 C C . MET A 1 176 ? 21.461 1.362 -12.994 1.00 70.94 176 MET A C 1
ATOM 1412 O O . MET A 1 176 ? 22.236 2.012 -12.304 1.00 70.94 176 MET A O 1
ATOM 1416 N N . GLY A 1 177 ? 21.908 0.645 -14.032 1.00 62.22 177 GLY A N 1
ATOM 1417 C CA . GLY A 1 177 ? 23.325 0.565 -14.420 1.00 62.22 177 GLY A CA 1
ATOM 1418 C C . GLY A 1 177 ? 24.226 -0.170 -13.412 1.00 62.22 177 GLY A C 1
ATOM 1419 O O . GLY A 1 177 ? 25.383 -0.452 -13.713 1.00 62.22 177 GLY A O 1
ATOM 1420 N N . VAL A 1 178 ? 23.695 -0.548 -12.243 1.00 58.69 178 VAL A N 1
ATOM 1421 C CA . VAL A 1 178 ? 24.373 -1.314 -11.188 1.00 58.69 178 VAL A CA 1
ATOM 1422 C C . VAL A 1 178 ? 24.214 -2.813 -11.457 1.00 58.69 178 VAL A C 1
ATOM 1424 O O . VAL A 1 178 ? 23.541 -3.544 -10.732 1.00 58.69 178 VAL A O 1
ATOM 1427 N N . GLY A 1 179 ? 24.786 -3.288 -12.557 1.00 46.09 179 GLY A N 1
ATOM 1428 C CA . GLY A 1 179 ? 24.815 -4.713 -12.878 1.00 46.09 179 GLY A CA 1
ATOM 1429 C C . GLY A 1 179 ? 26.176 -5.332 -12.554 1.00 46.09 179 GLY A C 1
ATOM 1430 O O . GLY A 1 179 ? 27.186 -4.810 -13.028 1.00 46.09 179 GLY A O 1
ATOM 1431 N N . PRO A 1 180 ? 26.264 -6.485 -11.857 1.00 47.66 180 PRO A N 1
ATOM 1432 C CA . PRO A 1 180 ? 27.384 -7.380 -12.102 1.00 47.66 180 PRO A CA 1
ATOM 1433 C C . PRO A 1 180 ? 27.259 -7.843 -13.557 1.00 47.66 180 PRO A C 1
ATOM 1435 O O . PRO A 1 180 ? 26.183 -8.266 -13.978 1.00 47.66 180 PRO A O 1
ATOM 1438 N N . ALA A 1 181 ? 28.334 -7.716 -14.330 1.00 44.53 181 ALA A N 1
ATOM 1439 C CA . ALA A 1 181 ? 28.389 -8.055 -15.746 1.00 44.53 181 ALA A CA 1
ATOM 1440 C C . ALA A 1 181 ? 27.757 -9.430 -16.047 1.00 44.53 181 ALA A C 1
ATOM 1442 O O . ALA A 1 181 ? 28.390 -10.467 -15.870 1.00 44.53 181 ALA A O 1
ATOM 1443 N N . TYR A 1 182 ? 26.515 -9.441 -16.533 1.00 45.47 182 TYR A N 1
ATOM 1444 C CA . TYR A 1 182 ? 25.943 -10.590 -17.222 1.00 45.47 182 TYR A CA 1
ATOM 1445 C C . TYR A 1 182 ? 25.710 -10.193 -18.673 1.00 45.47 182 TYR A C 1
ATOM 1447 O O . TYR A 1 182 ? 25.037 -9.217 -18.997 1.00 45.47 182 TYR A O 1
ATOM 1455 N N . SER A 1 183 ? 26.394 -10.941 -19.527 1.00 44.19 183 SER A N 1
ATOM 1456 C CA . SER A 1 183 ? 26.537 -10.766 -20.959 1.00 44.19 183 SER A CA 1
ATOM 1457 C C . SER A 1 183 ? 25.198 -10.634 -21.676 1.00 44.19 183 SER A C 1
ATOM 1459 O O . SER A 1 183 ? 24.301 -11.467 -21.553 1.00 44.19 183 SER A O 1
ATOM 1461 N N . GLN A 1 184 ? 25.115 -9.606 -22.518 1.00 43.09 184 GLN A N 1
ATOM 1462 C CA . GLN A 1 184 ? 24.138 -9.519 -23.590 1.00 43.09 184 GLN A CA 1
ATOM 1463 C C . GLN A 1 184 ? 24.255 -10.760 -24.490 1.00 43.09 184 GLN A C 1
ATOM 1465 O O . GLN A 1 184 ? 25.178 -10.871 -25.293 1.00 43.09 184 GLN A O 1
ATOM 1470 N N . GLN A 1 185 ? 23.296 -11.677 -24.406 1.00 42.00 185 GLN A N 1
ATOM 1471 C CA . GLN A 1 185 ? 22.888 -12.455 -25.571 1.00 42.00 185 GLN A CA 1
ATOM 1472 C C . GLN A 1 185 ? 21.590 -11.844 -26.086 1.00 42.00 185 GLN A C 1
ATOM 1474 O O . GLN A 1 185 ? 20.491 -12.186 -25.657 1.00 42.00 185 GLN A O 1
ATOM 1479 N N . GLN A 1 186 ? 21.741 -10.888 -27.001 1.00 43.28 186 GLN A N 1
ATOM 1480 C CA . GLN A 1 186 ? 20.648 -10.418 -27.838 1.00 43.28 186 GLN A CA 1
ATOM 1481 C C . GLN A 1 186 ? 20.194 -11.584 -28.727 1.00 43.28 186 GLN A C 1
ATOM 1483 O O . GLN A 1 186 ? 20.866 -11.947 -29.691 1.00 43.28 186 GLN A O 1
ATOM 1488 N N . SER A 1 187 ? 19.050 -12.185 -28.398 1.00 38.66 187 SER A N 1
ATOM 1489 C CA . SER A 1 187 ? 18.318 -13.044 -29.327 1.00 38.66 187 SER A CA 1
ATOM 1490 C C . SER A 1 187 ? 17.532 -12.146 -30.277 1.00 38.66 187 SER A C 1
ATOM 1492 O O . SER A 1 187 ? 16.459 -11.639 -29.953 1.00 38.66 187 SER A O 1
ATOM 1494 N N . VAL A 1 188 ? 18.104 -11.902 -31.454 1.00 43.62 188 VAL A N 1
ATOM 1495 C CA . VAL A 1 188 ? 17.428 -11.228 -32.562 1.00 43.62 188 VAL A CA 1
ATOM 1496 C C . VAL A 1 188 ? 16.445 -12.224 -33.187 1.00 43.62 188 VAL A C 1
ATOM 1498 O O . VAL A 1 188 ? 16.783 -12.934 -34.131 1.00 43.62 188 VAL A O 1
ATOM 1501 N N . MET A 1 189 ? 15.213 -12.295 -32.678 1.00 39.59 189 MET A N 1
ATOM 1502 C CA . MET A 1 189 ? 14.113 -12.922 -33.417 1.00 39.59 189 MET A CA 1
ATOM 1503 C C . MET A 1 189 ? 13.497 -11.893 -34.367 1.00 39.59 189 MET A C 1
ATOM 1505 O O . MET A 1 189 ? 12.601 -11.129 -34.016 1.00 39.59 189 MET A O 1
ATOM 1509 N N . THR A 1 190 ? 13.998 -11.876 -35.601 1.00 44.72 190 THR A N 1
ATOM 1510 C CA . THR A 1 190 ? 13.326 -11.210 -36.720 1.00 44.72 190 THR A CA 1
ATOM 1511 C C . THR A 1 190 ? 12.091 -12.021 -37.109 1.00 44.72 190 THR A C 1
ATOM 1513 O O . THR A 1 190 ? 12.181 -13.101 -37.690 1.00 44.72 190 THR A O 1
ATOM 1516 N N . SER A 1 191 ? 10.912 -11.492 -36.782 1.00 45.62 191 SER A N 1
ATOM 1517 C CA . SER A 1 191 ? 9.632 -11.997 -37.275 1.00 45.62 191 SER A CA 1
ATOM 1518 C C . SER A 1 191 ? 9.499 -11.660 -38.765 1.00 45.62 191 SER A C 1
ATOM 1520 O O . SER A 1 191 ? 9.327 -10.500 -39.138 1.00 45.62 191 SER A O 1
ATOM 1522 N N . ARG A 1 192 ? 9.622 -12.664 -39.642 1.00 42.69 192 ARG A N 1
ATOM 1523 C CA . ARG A 1 192 ? 9.238 -12.549 -41.056 1.00 42.69 192 ARG A CA 1
ATOM 1524 C C . ARG A 1 192 ? 7.762 -12.920 -41.193 1.00 42.69 192 ARG A C 1
ATOM 1526 O O . ARG A 1 192 ? 7.420 -14.097 -41.261 1.00 42.69 192 ARG A O 1
ATOM 1533 N N . CYS A 1 193 ? 6.897 -11.913 -41.283 1.00 44.38 193 CYS A N 1
ATOM 1534 C CA . CYS A 1 193 ? 5.537 -12.080 -41.786 1.00 44.38 193 CYS A CA 1
ATOM 1535 C C . CYS A 1 193 ? 5.591 -12.411 -43.285 1.00 44.38 193 CYS A C 1
ATOM 1537 O O . CYS A 1 193 ? 5.960 -11.568 -44.101 1.00 44.38 193 CYS A O 1
ATOM 1539 N N . VAL A 1 194 ? 5.218 -13.637 -43.654 1.00 45.78 194 VAL A N 1
ATOM 1540 C CA . VAL A 1 194 ? 4.980 -14.031 -45.048 1.00 45.78 194 VAL A CA 1
ATOM 1541 C C . VAL A 1 194 ? 3.506 -13.769 -45.352 1.00 45.78 194 VAL A C 1
ATOM 1543 O O . VAL A 1 194 ? 2.641 -14.587 -45.048 1.00 45.78 194 VAL A O 1
ATOM 1546 N N . GLY A 1 195 ? 3.214 -12.599 -45.918 1.00 50.72 195 GLY A N 1
ATOM 1547 C CA . GLY A 1 195 ? 1.905 -12.286 -46.486 1.00 50.72 195 GLY A CA 1
ATOM 1548 C C . GLY A 1 195 ? 1.745 -12.971 -47.841 1.00 50.72 195 GLY A C 1
ATOM 1549 O O . GLY A 1 195 ? 2.407 -12.604 -48.808 1.00 50.72 195 GLY A O 1
ATOM 1550 N N . ARG A 1 196 ? 0.879 -13.985 -47.900 1.00 54.59 196 ARG A N 1
ATOM 1551 C CA . ARG A 1 196 ? 0.377 -14.598 -49.135 1.00 54.59 196 ARG A CA 1
ATOM 1552 C C . ARG A 1 196 ? -0.765 -13.715 -49.649 1.00 54.59 196 ARG A C 1
ATOM 1554 O O . ARG A 1 196 ? -1.824 -13.685 -49.029 1.00 54.59 196 ARG A O 1
ATOM 1561 N N . CYS A 1 197 ? -0.544 -12.989 -50.740 1.00 45.97 197 CYS A N 1
ATOM 1562 C CA . CYS A 1 197 ? -1.634 -12.376 -51.496 1.00 45.97 197 CYS A CA 1
ATOM 1563 C C . CYS A 1 197 ? -2.308 -13.466 -52.340 1.00 45.97 197 CYS A C 1
ATOM 1565 O O . CYS A 1 197 ? -1.613 -14.239 -53.005 1.00 45.97 197 CYS A O 1
ATOM 1567 N N . TYR A 1 198 ? -3.634 -13.542 -52.238 1.00 55.47 198 TYR A N 1
ATOM 1568 C CA . TYR A 1 198 ? -4.497 -14.222 -53.204 1.00 55.47 198 TYR A CA 1
ATOM 1569 C C . TYR A 1 198 ? -4.639 -13.373 -54.466 1.00 55.47 198 TYR A C 1
ATOM 1571 O O . TYR A 1 198 ? -4.594 -12.127 -54.329 1.00 55.47 198 TYR A O 1
#

Secondary structure (DSSP, 8-state):
---SHHHHHHHHHHHHHHHHHHHHHHHHHHHHHHHHHHHHHHHHHHHHHH---TTHHHHHHHHHHHHHHHHHHHTTSEEEEEGGGG----S-SS--SS-PPPPSEEEEEE--EETTEEPPPEEEEEEEE--------------------EEEEEEE---TTS-HHHHIIIIITSSSS---------------------

pLDDT: mean 72.35, std 20.49, range [38.66, 96.94]

Sequence (198 aa):
MDSTGSQASSALQEDVDILRRELQALEAKREALLQQIEQEERVMSEETAALAPATTVKADKDQRKMQDILTAYRLTGVTLFNASEFEESDWSKYNMPDFPMGPKEIGIRFETFANGMYHEPYYIMITGQATSQNDNNQEDQDNRAENGSMLKISKHTIPHWIPLRDVEKRHLNQDMGVGPAYSQQQSVMTSRCVGRCY

Radius of gyration: 34.93 Å; chains: 1; bounding box: 63×51×134 Å

Foldseek 3Di:
DDDVVVVVVVVVVVVVVVVVVVVVVVVVVVVVVVVVVVVVVVVVVVVVVVPDPPCPVVVVVVVVVVVVVVVVVCVVQKDKDQPCPPVPDDPDPDDDDDDDDPRQKMKMWGWDDDPNDIDDIKIWIKGFAQPPPPDPDDDDPDDPPPSQGQIDTDDIPDDPVPPVVVVSLPPRCPPSPPDPDDDDPPPPPDDDDDDDDD